Protein AF-A0A969JUT7-F1 (afdb_monomer_lite)

Sequence (259 aa):
MPTEFCIVLVTTPNETCAKAIARTLLTEKLAACINCFAIESFYTWNNELNQDHEFQLIIKTQSNLFTTLSQRIQAIHPYDTPEFLVLGLHSERRVLDALRLTTLEQIVLDAPCAALIAHLPPDAPYRNVLTATDFLMPPHRRRSWPRAWPPLAQHHAIHAVTAPLGGFFNPKARAERLARAEAQRDRFMQTPGLPALADPLEIIPGGVHEVLRFRTDELGADLVCLGVHSGRNPKILGKYTRDLMRAPPTDLLLGRPQR

Secondary structure (DSSP, 8-state):
----EEEEEEEESSHHHHHHHHHHHHHTTS-SEEEEEEEEEEEEETTEEEEEEEEEEEEEEEGGGHHHHHHHHHHH-SSSS--EEEEE-----TTHHHHS--HHHHHHHH-SS-EEE--S---S---EEEEE--TTS-GGGGGGS-SS--TTSEEEEEEEEPPPTTGGG-HHHHHHHHHHHHHHHHHHHT-TT---BPSS-EEEES-HHHHHHHHHHHHT-SEEEEESB-TT-TTSB-HHHHHHHHS-SSEEEEE----

Structure (mmCIF, N/CA/C/O backbone):
data_AF-A0A969JUT7-F1
#
_entry.id   AF-A0A969JUT7-F1
#
loop_
_atom_site.group_PDB
_atom_site.id
_atom_site.type_symbol
_atom_site.label_atom_id
_atom_site.label_alt_id
_atom_site.label_comp_id
_atom_site.label_asym_id
_atom_site.label_entity_id
_atom_site.label_seq_id
_atom_site.pdbx_PDB_ins_code
_atom_site.Cartn_x
_atom_site.Cartn_y
_atom_site.Cartn_z
_atom_site.occupancy
_atom_site.B_iso_or_equiv
_atom_site.auth_seq_id
_atom_site.auth_comp_id
_atom_site.auth_asym_id
_atom_sit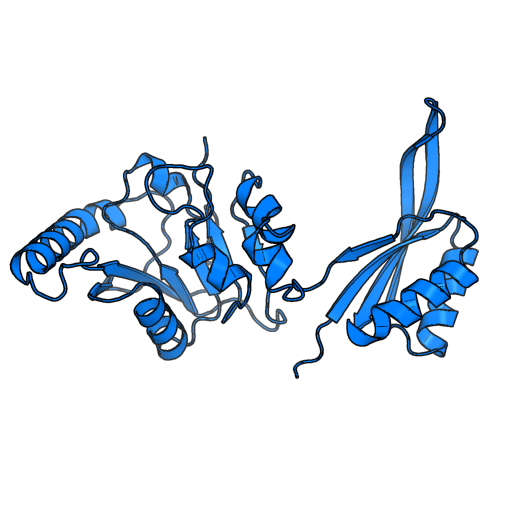e.auth_atom_id
_atom_site.pdbx_PDB_model_num
ATOM 1 N N . MET A 1 1 ? -16.953 -10.337 -7.709 1.00 34.66 1 MET A N 1
ATOM 2 C CA . MET A 1 1 ? -16.041 -9.220 -7.397 1.00 34.66 1 MET A CA 1
ATOM 3 C C . MET A 1 1 ? -15.221 -9.650 -6.197 1.00 34.66 1 MET A C 1
ATOM 5 O O . MET A 1 1 ? -15.847 -10.170 -5.276 1.00 34.66 1 MET A O 1
ATOM 9 N N . PRO A 1 2 ? -13.883 -9.549 -6.212 1.00 45.31 2 PRO A N 1
ATOM 10 C CA . PRO A 1 2 ? -13.095 -9.828 -5.016 1.00 45.31 2 PRO A CA 1
ATOM 11 C C . PRO A 1 2 ? -13.588 -8.912 -3.894 1.00 45.31 2 PRO A C 1
ATOM 13 O O . PRO A 1 2 ? -13.842 -7.729 -4.118 1.00 45.31 2 PRO A O 1
ATOM 16 N N . THR A 1 3 ? -13.829 -9.478 -2.718 1.00 53.59 3 THR A N 1
ATOM 17 C CA . THR A 1 3 ? -14.274 -8.705 -1.563 1.00 53.59 3 THR A CA 1
ATOM 18 C C . THR A 1 3 ? -13.109 -7.837 -1.114 1.00 53.59 3 THR A C 1
ATOM 20 O O . THR A 1 3 ? -12.143 -8.347 -0.556 1.00 53.59 3 THR A O 1
ATOM 23 N N . GLU A 1 4 ? -13.162 -6.541 -1.409 1.00 75.75 4 GLU A N 1
ATOM 24 C CA . GLU A 1 4 ? -12.148 -5.606 -0.932 1.00 75.75 4 GLU A CA 1
ATOM 25 C C . GLU A 1 4 ? -12.233 -5.506 0.593 1.00 75.75 4 GLU A C 1
ATOM 27 O O . GLU A 1 4 ? -13.324 -5.448 1.169 1.00 75.75 4 GLU A O 1
ATOM 32 N N . PHE A 1 5 ? -11.077 -5.513 1.248 1.00 80.31 5 PHE A N 1
ATOM 33 C CA . PHE A 1 5 ? -10.961 -5.361 2.692 1.00 80.31 5 PHE A CA 1
ATOM 34 C C . PHE A 1 5 ? -10.425 -3.971 3.024 1.00 80.31 5 PHE A C 1
ATOM 36 O O . PHE A 1 5 ? -9.641 -3.389 2.269 1.00 80.31 5 PHE A O 1
ATOM 43 N N . CYS A 1 6 ? -10.820 -3.454 4.181 1.00 80.12 6 CYS A N 1
ATOM 44 C CA . CYS A 1 6 ? -10.262 -2.233 4.737 1.00 80.12 6 CYS A CA 1
ATOM 45 C C . CYS A 1 6 ? -9.994 -2.382 6.237 1.00 80.12 6 CYS A C 1
ATOM 47 O O . CYS A 1 6 ? -10.532 -3.250 6.933 1.00 80.12 6 CYS A O 1
ATOM 49 N N . ILE A 1 7 ? -9.111 -1.522 6.719 1.00 90.00 7 ILE A N 1
ATOM 50 C CA . ILE A 1 7 ? -8.779 -1.327 8.118 1.00 90.00 7 ILE A CA 1
ATOM 51 C C . ILE A 1 7 ? -9.397 0.002 8.538 1.00 90.00 7 ILE A C 1
ATOM 53 O O . ILE A 1 7 ? -9.217 1.011 7.864 1.00 90.00 7 ILE A O 1
ATOM 57 N N . VAL A 1 8 ? -10.110 0.015 9.654 1.00 84.81 8 VAL A N 1
ATOM 58 C CA . VAL A 1 8 ? -10.620 1.238 10.274 1.00 84.81 8 VAL A CA 1
ATOM 59 C C . VAL A 1 8 ? -9.910 1.428 11.608 1.00 84.81 8 VAL A C 1
ATOM 61 O O . VAL A 1 8 ? -9.891 0.518 12.437 1.00 84.81 8 VAL A O 1
ATOM 64 N N . LEU A 1 9 ? -9.302 2.592 11.797 1.00 91.94 9 LEU A N 1
ATOM 65 C CA . LEU A 1 9 ? -8.696 3.026 13.045 1.00 91.94 9 LEU A CA 1
ATOM 66 C C . LEU A 1 9 ? -9.688 3.923 13.782 1.00 91.94 9 LEU A C 1
ATOM 68 O O . LEU A 1 9 ? -10.193 4.879 13.194 1.00 91.94 9 LEU A O 1
ATOM 72 N N . VAL A 1 10 ? -9.968 3.594 15.042 1.00 92.19 10 VAL A N 1
ATOM 73 C CA . VAL A 1 10 ? -10.841 4.385 15.923 1.00 92.19 10 VAL A CA 1
ATOM 74 C C . VAL A 1 10 ? -10.202 4.525 17.295 1.00 92.19 10 VAL A C 1
ATOM 76 O O . VAL A 1 10 ? -9.756 3.520 17.844 1.00 92.19 10 VAL A O 1
ATOM 79 N N . THR A 1 11 ? -10.176 5.728 17.862 1.00 92.94 11 THR A N 1
ATOM 80 C CA . THR A 1 11 ? -9.747 5.951 19.252 1.00 92.94 11 THR A CA 1
ATOM 81 C C . THR A 1 11 ? -10.941 6.012 20.193 1.00 92.94 11 THR A C 1
ATOM 83 O O . THR A 1 11 ? -12.028 6.423 19.806 1.00 92.94 11 THR A O 1
ATOM 86 N N . THR A 1 12 ? -10.753 5.567 21.435 1.00 95.19 12 THR A N 1
ATOM 87 C CA . THR A 1 12 ? -11.777 5.560 22.492 1.00 95.19 12 THR A CA 1
ATOM 88 C C . THR A 1 12 ? -11.189 6.070 23.810 1.00 95.19 12 THR A C 1
ATOM 90 O O . THR A 1 12 ? -10.005 5.846 24.058 1.00 95.19 12 THR A O 1
ATOM 93 N N . PRO A 1 13 ? -11.998 6.661 24.711 1.00 94.00 13 PRO A N 1
ATOM 94 C CA . PRO A 1 13 ? -11.499 7.273 25.948 1.00 94.00 13 PRO A CA 1
ATOM 95 C C . PRO A 1 13 ? -10.914 6.279 26.957 1.00 94.00 13 PRO A C 1
ATOM 97 O O . PRO A 1 13 ? -10.227 6.676 27.889 1.00 94.00 13 PRO A O 1
ATOM 100 N N . ASN A 1 14 ? -11.259 4.991 26.868 1.00 95.62 14 ASN A N 1
ATOM 101 C CA . ASN A 1 14 ? -10.797 3.981 27.817 1.00 95.62 14 ASN A CA 1
ATOM 102 C C . ASN A 1 14 ? -11.021 2.551 27.305 1.00 95.62 14 ASN A C 1
ATOM 104 O O . ASN A 1 14 ? -11.782 2.298 26.366 1.00 95.62 14 ASN A O 1
ATOM 108 N N . GLU A 1 15 ? -10.397 1.596 27.997 1.00 96.94 15 GLU A N 1
ATOM 109 C CA . GLU A 1 15 ? -10.464 0.168 27.682 1.00 96.94 15 GLU A CA 1
ATOM 110 C C . GLU A 1 15 ? -11.897 -0.387 27.684 1.00 96.94 15 GLU A C 1
ATOM 112 O O . GLU A 1 15 ? -12.240 -1.241 26.862 1.00 96.94 15 GLU A O 1
ATOM 117 N N . THR A 1 16 ? -12.747 0.082 28.602 1.00 97.25 16 THR A N 1
ATOM 118 C CA . THR A 1 16 ? -14.133 -0.389 28.729 1.00 97.25 16 THR A CA 1
ATOM 119 C C . THR A 1 16 ? -14.931 -0.047 27.475 1.00 97.25 16 THR A C 1
ATOM 121 O O . THR A 1 16 ? -15.582 -0.928 26.906 1.00 97.25 16 THR A O 1
ATOM 124 N N . CYS A 1 17 ? -14.822 1.197 26.998 1.00 95.88 17 CYS A N 1
ATOM 125 C CA . CYS A 1 17 ? -15.411 1.636 25.736 1.00 95.88 17 CYS A CA 1
ATOM 126 C C . CYS A 1 17 ? -14.854 0.828 24.557 1.00 95.88 17 CYS A C 1
ATOM 128 O O . CYS A 1 17 ? -15.636 0.279 23.777 1.00 95.88 17 CYS A O 1
ATOM 130 N N . ALA A 1 18 ? -13.530 0.659 24.472 1.00 96.81 18 ALA A N 1
ATOM 131 C CA . ALA A 1 18 ? -12.894 -0.119 23.409 1.00 96.81 18 ALA A CA 1
ATOM 132 C C . ALA A 1 18 ? -13.433 -1.556 23.330 1.00 96.81 18 ALA A C 1
ATOM 134 O O . ALA A 1 18 ? -13.817 -2.035 22.261 1.00 96.81 18 ALA A O 1
ATOM 135 N N . LYS A 1 19 ? -13.512 -2.247 24.475 1.00 97.44 19 LYS A N 1
ATOM 136 C CA . LYS A 1 19 ? -14.025 -3.622 24.560 1.00 97.44 19 LYS A CA 1
ATOM 137 C C . LYS A 1 19 ? -15.516 -3.705 24.237 1.00 97.44 19 LYS A C 1
ATOM 139 O O . LYS A 1 19 ? -15.933 -4.672 23.599 1.00 97.44 19 LYS A O 1
ATOM 144 N N . ALA A 1 20 ? -16.317 -2.726 24.660 1.00 97.75 20 ALA A N 1
ATOM 145 C CA . ALA A 1 20 ? -17.748 -2.683 24.365 1.00 97.75 20 ALA A CA 1
ATOM 146 C C . ALA A 1 20 ? -18.011 -2.522 22.859 1.00 97.75 20 ALA A C 1
ATOM 148 O O . ALA A 1 20 ? -18.786 -3.293 22.282 1.00 97.75 20 ALA A O 1
ATOM 149 N N . ILE A 1 21 ? -17.306 -1.590 22.208 1.00 97.56 21 ILE A N 1
ATOM 150 C CA . ILE A 1 21 ? -17.373 -1.391 20.756 1.00 97.56 21 ILE A CA 1
ATOM 151 C C . ILE A 1 21 ? -16.910 -2.656 20.033 1.00 97.56 21 ILE A C 1
ATOM 153 O O . ILE A 1 21 ? -17.644 -3.183 19.198 1.00 97.56 21 ILE A O 1
ATOM 157 N N . ALA A 1 22 ? -15.750 -3.207 20.405 1.00 96.81 22 ALA A N 1
ATOM 158 C CA . ALA A 1 22 ? -15.207 -4.394 19.753 1.00 96.81 22 ALA A CA 1
ATOM 159 C C . ALA A 1 22 ? -16.171 -5.592 19.814 1.00 96.81 22 ALA A C 1
ATOM 161 O O . ALA A 1 22 ? -16.432 -6.240 18.800 1.00 96.81 22 ALA A O 1
ATOM 162 N N . ARG A 1 23 ? -16.762 -5.859 20.987 1.00 97.69 23 ARG A N 1
ATOM 163 C CA . ARG A 1 23 ? -17.755 -6.932 21.159 1.00 97.69 23 ARG A CA 1
ATOM 164 C C . ARG A 1 23 ? -19.002 -6.704 20.314 1.00 97.69 23 ARG A C 1
ATOM 166 O O . ARG A 1 23 ? -19.484 -7.652 19.699 1.00 97.69 23 ARG A O 1
ATOM 173 N N . THR A 1 24 ? -19.501 -5.471 20.270 1.00 98.12 24 THR A N 1
ATOM 174 C CA . THR A 1 24 ? -20.694 -5.113 19.493 1.00 98.12 24 THR A CA 1
ATOM 175 C C . THR A 1 24 ? -20.460 -5.355 18.004 1.00 98.12 24 THR A C 1
ATOM 177 O O .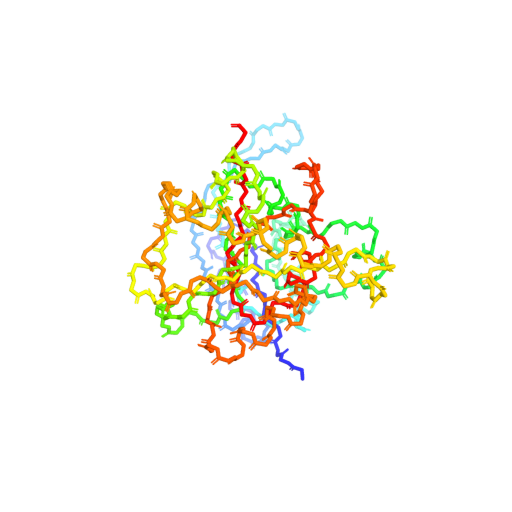 THR A 1 24 ? -21.210 -6.101 17.379 1.00 98.12 24 THR A O 1
ATOM 180 N N . LEU A 1 25 ? -19.364 -4.823 17.455 1.00 97.00 25 LEU A N 1
ATOM 181 C CA . LEU A 1 25 ? -19.038 -4.957 16.032 1.00 97.00 25 LEU A CA 1
ATOM 182 C C . LEU A 1 25 ? -18.798 -6.413 15.610 1.00 97.00 25 LEU A C 1
ATOM 184 O O . LEU A 1 25 ? -19.206 -6.803 14.517 1.00 97.00 25 LEU A O 1
ATOM 188 N N . LEU A 1 26 ? -18.168 -7.226 16.464 1.00 95.19 26 LEU A N 1
ATOM 189 C CA . LEU A 1 26 ? -17.973 -8.655 16.193 1.00 95.19 26 LEU A CA 1
ATOM 190 C C . LEU A 1 26 ? -19.292 -9.440 16.270 1.00 95.19 26 LEU A C 1
ATOM 192 O O . LEU A 1 26 ? -19.558 -10.273 15.406 1.00 95.19 26 LEU A O 1
ATOM 196 N N . THR A 1 27 ? -20.138 -9.158 17.266 1.00 97.19 27 THR A N 1
ATOM 197 C CA . THR A 1 27 ? -21.440 -9.834 17.442 1.00 97.19 27 THR A CA 1
ATOM 198 C C . THR A 1 27 ? -22.379 -9.546 16.273 1.00 97.19 27 THR A C 1
ATOM 200 O O . THR A 1 27 ? -23.045 -10.446 15.766 1.00 97.19 27 THR A O 1
ATOM 203 N N . GLU A 1 28 ? -22.383 -8.301 15.798 1.00 97.12 28 GLU A N 1
ATOM 204 C CA . GLU A 1 28 ? -23.176 -7.852 14.650 1.00 97.12 28 GLU A CA 1
ATOM 205 C C . GLU A 1 28 ? -22.531 -8.214 13.298 1.00 97.12 28 GLU A C 1
ATOM 207 O O . GLU A 1 28 ? -23.081 -7.891 12.248 1.00 97.12 28 GLU A O 1
ATOM 212 N N . LYS A 1 29 ? -21.384 -8.915 13.303 1.00 93.44 29 LYS A N 1
ATOM 213 C CA . LYS A 1 29 ? -20.626 -9.335 12.109 1.00 93.44 29 LYS A CA 1
ATOM 214 C C . LYS A 1 29 ? -20.214 -8.170 11.197 1.00 93.44 29 LYS A C 1
ATOM 216 O O . LYS A 1 29 ? -20.097 -8.333 9.985 1.00 93.44 29 LYS A O 1
ATOM 221 N N . LEU A 1 30 ? -19.960 -7.002 11.784 1.00 91.44 30 LEU A N 1
ATOM 222 C CA . LEU A 1 30 ? -19.485 -5.802 11.087 1.00 91.44 30 LEU A CA 1
ATOM 223 C C . LEU A 1 30 ? -17.957 -5.753 10.967 1.00 91.44 30 LEU A C 1
ATOM 225 O O . LEU A 1 30 ? -17.425 -4.937 10.219 1.00 91.44 30 LEU A O 1
ATOM 229 N N . ALA A 1 31 ? -17.241 -6.620 11.684 1.00 91.44 31 ALA A N 1
ATOM 230 C CA . ALA A 1 31 ? -15.793 -6.772 11.609 1.00 91.44 31 ALA A CA 1
ATOM 231 C C . ALA A 1 31 ? -15.400 -8.250 11.721 1.00 91.44 31 ALA A C 1
ATOM 233 O O . ALA A 1 31 ? -16.107 -9.042 12.341 1.00 91.44 31 ALA A O 1
ATOM 234 N N . ALA A 1 32 ? -14.252 -8.612 11.148 1.00 87.12 32 ALA A N 1
ATOM 235 C CA . ALA A 1 32 ? -13.688 -9.957 11.260 1.00 87.12 32 ALA A CA 1
ATOM 236 C C . ALA A 1 32 ? -12.761 -10.094 12.477 1.00 87.12 32 ALA A C 1
ATOM 238 O O . ALA A 1 32 ? -12.714 -11.140 13.119 1.00 87.12 32 ALA A O 1
ATOM 239 N N . CYS A 1 33 ? -11.999 -9.044 12.787 1.00 91.50 33 CYS A N 1
ATOM 240 C CA . CYS A 1 33 ? -11.058 -9.017 13.902 1.00 91.50 33 CYS A CA 1
ATOM 241 C C . CYS A 1 33 ? -10.817 -7.571 14.338 1.00 91.50 33 CYS A C 1
ATOM 243 O O . CYS A 1 33 ? -10.827 -6.660 13.505 1.00 91.50 33 CYS A O 1
ATOM 245 N N . ILE A 1 34 ? -10.613 -7.369 15.640 1.00 95.81 34 ILE A N 1
ATOM 246 C CA . ILE A 1 34 ? -10.354 -6.059 16.235 1.00 95.81 34 ILE A CA 1
ATOM 247 C C . ILE A 1 34 ? -9.202 -6.197 17.228 1.00 95.81 34 ILE A C 1
ATOM 249 O O . ILE A 1 34 ? -9.263 -7.020 18.142 1.00 95.81 34 ILE A O 1
ATOM 253 N N . ASN A 1 35 ? -8.155 -5.396 17.045 1.00 94.75 35 ASN A N 1
ATOM 254 C CA . ASN A 1 35 ? -7.058 -5.261 17.999 1.00 94.75 35 ASN A CA 1
ATOM 255 C C . ASN A 1 35 ? -7.273 -3.987 18.825 1.00 94.75 35 ASN A C 1
ATOM 257 O O . ASN A 1 35 ? -7.530 -2.939 18.239 1.00 94.75 35 ASN A O 1
ATOM 261 N N . CYS A 1 36 ? -7.139 -4.075 20.151 1.00 96.00 36 CYS A N 1
ATOM 262 C CA . CYS A 1 36 ? -7.252 -2.932 21.060 1.00 96.00 36 CYS A CA 1
ATOM 263 C C . CYS A 1 36 ? -5.966 -2.783 21.879 1.00 96.00 36 CYS A C 1
ATOM 265 O O . CYS A 1 36 ? -5.484 -3.777 22.425 1.00 96.00 36 CYS A O 1
ATOM 267 N N . PHE A 1 37 ? -5.432 -1.569 21.999 1.00 96.88 37 PHE A N 1
ATOM 268 C CA . PHE A 1 37 ? -4.258 -1.283 22.831 1.00 96.88 37 PHE A CA 1
ATOM 269 C C . PHE A 1 37 ? -4.279 0.152 23.357 1.00 96.88 37 PHE A C 1
ATOM 271 O O . PHE A 1 37 ? -4.856 1.038 22.729 1.00 96.88 37 PHE A O 1
ATOM 278 N N . ALA A 1 38 ? -3.663 0.358 24.521 1.00 97.25 38 ALA A N 1
ATOM 279 C CA . ALA A 1 38 ? -3.535 1.674 25.133 1.00 97.25 38 ALA A CA 1
ATOM 280 C C . ALA A 1 38 ? -2.567 2.553 24.329 1.00 97.25 38 ALA A C 1
ATOM 282 O O . ALA A 1 38 ? -1.537 2.070 23.851 1.00 97.25 38 ALA A O 1
ATOM 283 N N . ILE A 1 39 ? -2.904 3.832 24.206 1.00 96.25 39 ILE A N 1
ATOM 284 C CA . ILE A 1 39 ? -2.115 4.867 23.539 1.00 96.25 39 ILE A CA 1
ATOM 285 C C . ILE A 1 39 ? -2.138 6.156 24.365 1.00 96.25 39 ILE A C 1
ATOM 287 O O . ILE A 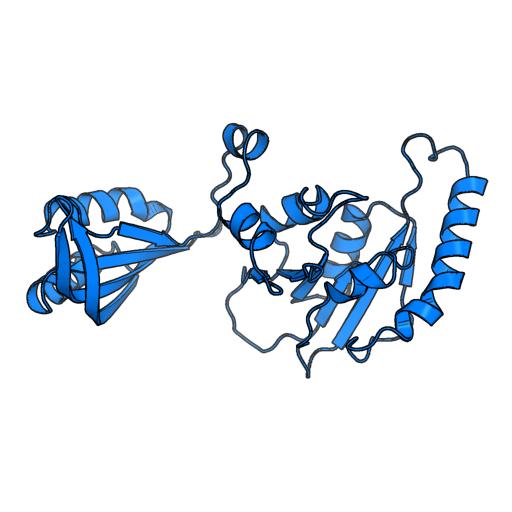1 39 ? -2.933 6.316 25.293 1.00 96.25 39 ILE A O 1
ATOM 291 N N . GLU A 1 40 ? -1.257 7.078 24.005 1.00 95.62 40 GLU A N 1
ATOM 292 C CA . GLU A 1 40 ? -1.251 8.443 24.511 1.00 95.62 40 GLU A CA 1
ATOM 293 C C . GLU A 1 40 ? -1.403 9.394 23.322 1.00 95.62 40 GLU A C 1
ATOM 295 O O . GLU A 1 40 ? -0.627 9.330 22.364 1.00 95.62 40 GLU A O 1
ATOM 300 N N . SER A 1 41 ? -2.433 10.230 23.370 1.00 90.44 41 SER A N 1
ATOM 301 C CA . SER A 1 41 ? -2.856 11.098 22.275 1.00 90.44 41 SER A CA 1
ATOM 302 C C . SER A 1 41 ? -2.513 12.544 22.601 1.00 90.44 41 SER A C 1
ATOM 304 O O . SER A 1 41 ? -2.957 13.069 23.618 1.00 90.44 41 SER A O 1
ATOM 306 N N . PHE A 1 42 ? -1.756 13.204 21.722 1.00 92.62 42 PHE A N 1
ATOM 307 C CA . PHE A 1 42 ? -1.437 14.631 21.814 1.00 92.62 42 PHE A CA 1
ATOM 308 C C . PHE A 1 42 ? -2.116 15.381 20.671 1.00 92.62 42 PHE A C 1
ATOM 310 O O . PHE A 1 42 ? -1.898 15.055 19.502 1.00 92.62 42 PHE A O 1
ATOM 317 N N . TYR A 1 43 ? -2.917 16.396 20.983 1.00 86.06 43 TYR A N 1
ATOM 318 C CA . TYR A 1 43 ? -3.672 17.143 19.975 1.00 86.06 43 TYR A CA 1
ATOM 319 C C . TYR A 1 43 ? -3.968 18.574 20.428 1.00 86.06 43 TYR A C 1
ATOM 321 O O . TYR A 1 43 ? -3.778 18.931 21.588 1.00 86.06 43 TYR A O 1
ATOM 329 N N . THR A 1 44 ? -4.408 19.428 19.503 1.00 88.25 44 THR A N 1
ATOM 330 C CA . THR A 1 44 ? -4.824 20.799 19.822 1.00 88.25 44 THR A CA 1
ATOM 331 C C . THR A 1 44 ? -6.333 20.924 19.700 1.00 88.25 44 THR A C 1
ATOM 333 O O . THR A 1 44 ? -6.893 20.676 18.634 1.00 88.25 44 THR A O 1
ATOM 336 N N . TRP A 1 45 ? -6.981 21.353 20.777 1.00 85.44 45 TRP A N 1
ATOM 337 C CA . TRP A 1 45 ? -8.413 21.623 20.822 1.00 85.44 45 TRP A CA 1
ATOM 338 C C . TRP A 1 45 ? -8.638 22.970 21.500 1.00 85.44 45 TRP A C 1
ATOM 340 O O . TRP A 1 45 ? -8.002 23.261 22.506 1.00 85.44 45 TRP A O 1
ATOM 350 N N . ASN A 1 46 ? -9.481 23.828 20.919 1.00 88.38 46 ASN A N 1
ATOM 351 C CA . ASN A 1 46 ? -9.687 25.206 21.391 1.00 88.38 46 ASN A CA 1
ATOM 352 C C . ASN A 1 46 ? -8.380 26.001 21.617 1.00 88.38 46 ASN A C 1
ATOM 354 O O . ASN A 1 46 ? -8.287 26.802 22.541 1.00 88.38 46 ASN A O 1
ATOM 358 N N . ASN A 1 47 ? -7.379 25.799 20.748 1.00 91.25 47 ASN A N 1
ATOM 359 C CA . ASN A 1 47 ? -6.023 26.368 20.848 1.00 91.25 47 ASN A CA 1
ATOM 360 C C . ASN A 1 47 ? -5.209 25.940 22.083 1.00 91.25 47 ASN A C 1
ATOM 362 O O . ASN A 1 47 ? -4.157 26.520 22.349 1.00 91.25 47 ASN A O 1
ATOM 366 N N . GLU A 1 48 ? -5.635 24.899 22.792 1.00 92.50 48 GLU A N 1
ATOM 367 C CA . GLU A 1 48 ? -4.905 24.323 23.917 1.00 92.50 48 GLU A CA 1
ATOM 368 C C . GLU A 1 48 ? -4.303 22.973 23.519 1.00 92.50 48 GLU A C 1
ATOM 370 O O . GLU A 1 48 ? -4.921 22.180 22.802 1.00 92.50 48 GLU A O 1
ATOM 375 N N . LEU A 1 49 ? -3.064 22.722 23.952 1.00 93.50 49 LEU A N 1
ATOM 376 C CA . LEU A 1 49 ? -2.434 21.414 23.809 1.00 93.50 49 LEU A CA 1
ATOM 377 C C . LEU A 1 49 ? -3.059 20.468 24.837 1.00 93.50 49 LEU A C 1
ATOM 379 O O . LEU A 1 49 ? -2.970 20.714 26.036 1.00 93.50 49 LEU A O 1
ATOM 383 N N . ASN A 1 50 ? -3.663 19.396 24.347 1.00 90.81 50 ASN A N 1
ATOM 384 C CA . ASN A 1 50 ? -4.289 18.352 25.141 1.00 90.81 50 ASN A CA 1
ATOM 385 C C . ASN A 1 50 ? -3.452 17.074 25.058 1.00 90.81 50 ASN A C 1
ATOM 387 O O . ASN A 1 50 ? -2.781 16.819 24.051 1.00 90.81 50 ASN A O 1
ATOM 391 N N . GLN A 1 51 ? -3.499 16.297 26.135 1.00 95.06 51 GLN A N 1
ATOM 392 C CA . GLN A 1 51 ? -2.821 15.017 26.283 1.00 95.06 51 GLN A CA 1
ATOM 393 C C . GLN A 1 51 ? -3.772 14.061 26.997 1.00 95.06 51 GLN A C 1
ATOM 395 O O . GLN A 1 51 ? -4.079 14.280 28.168 1.00 95.06 51 GLN A O 1
ATOM 400 N N . ASP A 1 52 ? -4.194 13.004 26.308 1.00 93.44 52 ASP A N 1
ATOM 401 C CA . ASP A 1 52 ? -5.135 12.021 26.844 1.00 93.44 52 ASP A CA 1
ATOM 402 C C . ASP A 1 52 ? -4.593 10.596 26.746 1.00 93.44 52 ASP A C 1
ATOM 404 O O . ASP A 1 52 ? -3.911 10.222 25.790 1.00 93.44 52 ASP A O 1
ATOM 408 N N . HIS A 1 53 ? -4.941 9.774 27.737 1.00 96.06 53 HIS A N 1
ATOM 409 C CA . HIS A 1 53 ? -4.758 8.330 27.664 1.00 96.06 53 HIS A CA 1
ATOM 410 C C . HIS A 1 53 ? -5.979 7.702 27.000 1.00 96.06 53 HIS A C 1
ATOM 412 O O . HIS A 1 53 ? -7.079 7.737 27.547 1.00 96.06 53 HIS A O 1
ATOM 418 N N . GLU A 1 54 ? -5.772 7.086 25.843 1.00 95.81 54 GLU A N 1
ATOM 419 C CA . GLU A 1 54 ? -6.844 6.530 25.025 1.00 95.81 54 GLU A CA 1
ATOM 420 C C . GLU A 1 54 ? -6.580 5.062 24.688 1.00 95.81 54 GLU A C 1
ATOM 422 O O . GLU A 1 54 ? -5.537 4.483 25.001 1.00 95.81 54 GLU A O 1
ATOM 427 N N . PHE A 1 55 ? -7.552 4.432 24.041 1.00 97.12 55 PHE A N 1
ATOM 428 C CA . PHE A 1 55 ? -7.400 3.116 23.442 1.00 97.12 55 PHE A CA 1
ATOM 429 C C . PHE A 1 55 ? -7.604 3.198 21.937 1.00 97.12 55 PHE A C 1
ATOM 431 O O . PHE A 1 55 ? -8.664 3.620 21.472 1.00 97.12 55 PHE A O 1
ATOM 438 N N . GLN A 1 56 ? -6.616 2.713 21.190 1.00 96.94 56 GLN A N 1
ATOM 439 C CA . GLN A 1 56 ? -6.694 2.534 19.749 1.00 96.94 56 GLN A CA 1
ATOM 440 C C . GLN A 1 56 ? -7.379 1.209 19.426 1.00 96.94 56 GLN A C 1
ATOM 442 O O . GLN A 1 56 ? -6.980 0.153 19.925 1.00 96.94 56 GLN A O 1
ATOM 447 N N . LEU A 1 57 ? -8.361 1.252 18.532 1.00 96.81 57 LEU A N 1
ATOM 448 C CA . LEU A 1 57 ? -8.945 0.093 17.874 1.00 96.81 57 LEU A CA 1
ATOM 449 C C . LEU A 1 57 ? -8.417 0.026 16.440 1.00 96.81 57 LEU A C 1
ATOM 451 O O . LEU A 1 57 ? -8.470 1.015 15.710 1.00 96.81 57 LEU A O 1
ATOM 455 N N . ILE A 1 58 ? -7.951 -1.155 16.031 1.00 95.94 58 ILE A N 1
ATOM 456 C CA . ILE A 1 58 ? -7.669 -1.506 14.633 1.00 95.94 58 ILE A CA 1
ATOM 457 C C . ILE A 1 58 ? -8.706 -2.537 14.204 1.00 95.94 58 ILE A C 1
ATOM 459 O O . ILE A 1 58 ? -8.652 -3.693 14.628 1.00 95.94 58 ILE A O 1
ATOM 463 N N . ILE A 1 59 ? -9.647 -2.119 13.366 1.00 92.50 59 ILE A N 1
ATOM 464 C CA . ILE A 1 59 ? -10.818 -2.899 12.970 1.00 92.50 59 ILE A CA 1
ATOM 465 C C . ILE A 1 59 ? -10.622 -3.397 11.541 1.00 92.50 59 ILE A C 1
ATOM 467 O O . ILE A 1 59 ? -10.528 -2.601 10.613 1.00 92.50 59 ILE A O 1
ATOM 471 N N . LYS A 1 60 ? -10.576 -4.715 11.347 1.00 91.69 60 LYS A N 1
ATOM 472 C CA . LYS A 1 60 ? -10.444 -5.341 10.023 1.00 91.69 60 LYS A CA 1
ATOM 473 C C . LYS A 1 60 ? -11.828 -5.737 9.524 1.00 91.69 60 LYS A C 1
ATOM 475 O O . LYS A 1 60 ? -12.505 -6.547 10.166 1.00 91.69 60 LYS A O 1
ATOM 480 N N . THR A 1 61 ? -12.255 -5.169 8.400 1.00 89.38 61 THR A N 1
ATOM 481 C CA . THR A 1 61 ? -13.602 -5.369 7.849 1.00 89.38 61 THR A CA 1
ATOM 482 C C . THR A 1 61 ? -13.596 -5.456 6.320 1.00 89.38 61 THR A C 1
ATOM 484 O O . THR A 1 61 ? -12.569 -5.272 5.668 1.00 89.38 61 THR A O 1
ATOM 487 N N . GLN A 1 62 ? -14.749 -5.790 5.747 1.00 84.81 62 GLN A N 1
ATOM 488 C CA . GLN A 1 62 ? -14.992 -5.761 4.308 1.00 84.81 62 GLN A CA 1
ATOM 489 C C . GLN A 1 62 ? -15.469 -4.361 3.899 1.00 84.81 62 GLN A C 1
ATOM 491 O O . GLN A 1 62 ? -16.289 -3.753 4.588 1.00 84.81 62 GLN A O 1
ATOM 496 N N . SER A 1 63 ? -15.008 -3.856 2.754 1.00 81.12 63 SER A N 1
ATOM 497 C CA . SER A 1 63 ? -15.330 -2.506 2.267 1.00 81.12 63 SER A CA 1
ATOM 498 C C . SER A 1 63 ? -16.835 -2.275 2.082 1.00 81.12 63 SER A C 1
ATOM 500 O O . SER A 1 63 ? -17.316 -1.162 2.271 1.00 81.12 63 SER A O 1
ATOM 502 N N . ASN A 1 64 ? -17.608 -3.318 1.762 1.00 81.81 64 ASN A N 1
ATOM 503 C CA . ASN A 1 64 ? -19.069 -3.236 1.632 1.00 81.81 64 ASN A CA 1
ATOM 504 C C . ASN A 1 64 ? -19.805 -3.049 2.975 1.00 81.81 64 ASN A C 1
ATOM 506 O O . ASN A 1 64 ? -20.939 -2.578 2.974 1.00 81.81 64 ASN A O 1
ATOM 510 N N . LEU A 1 65 ? -19.180 -3.388 4.107 1.00 84.81 65 LEU A N 1
ATOM 511 C CA . LEU A 1 65 ? -19.735 -3.188 5.451 1.00 84.81 65 LEU A CA 1
ATOM 512 C C . LEU A 1 65 ? -19.422 -1.797 6.008 1.00 84.81 65 LEU A C 1
ATOM 514 O O . LEU A 1 65 ? -19.956 -1.428 7.052 1.00 84.81 65 LEU A O 1
ATOM 518 N N . PHE A 1 66 ? -18.584 -1.017 5.319 1.00 79.00 66 PHE A N 1
ATOM 519 C CA . PHE A 1 66 ? -18.076 0.265 5.796 1.00 79.00 66 PHE A CA 1
ATOM 520 C C . PHE A 1 66 ? -19.181 1.218 6.261 1.00 79.00 66 PHE A C 1
ATOM 522 O O . PHE A 1 66 ? -19.116 1.738 7.373 1.00 79.00 66 PHE A O 1
ATOM 529 N N . THR A 1 67 ? -20.208 1.434 5.435 1.00 75.50 67 THR A N 1
ATOM 530 C CA . THR A 1 67 ? -21.293 2.370 5.760 1.00 75.50 67 THR A CA 1
ATOM 531 C C . THR A 1 67 ? -22.032 1.947 7.029 1.00 75.50 67 THR A C 1
ATOM 533 O O . THR A 1 67 ? -22.252 2.774 7.911 1.00 75.50 67 THR A O 1
ATOM 536 N N . THR A 1 68 ? -22.359 0.659 7.159 1.00 83.25 68 THR A N 1
ATOM 537 C CA . THR A 1 68 ? -23.052 0.117 8.336 1.00 83.25 68 THR A CA 1
ATOM 538 C C . THR A 1 68 ? -22.164 0.153 9.580 1.00 83.25 68 THR A C 1
ATOM 540 O O . THR A 1 68 ? -22.621 0.555 10.647 1.00 83.25 68 THR A O 1
ATOM 543 N N . LEU A 1 69 ? -20.883 -0.200 9.448 1.00 84.88 69 LEU A N 1
ATOM 544 C CA . LEU A 1 69 ? -19.900 -0.130 10.529 1.00 84.88 69 LEU A CA 1
ATOM 545 C C . LEU A 1 69 ? -19.702 1.308 11.023 1.00 84.88 69 LEU A C 1
ATOM 547 O O . LEU A 1 69 ? -19.702 1.535 12.229 1.00 84.88 69 LEU A O 1
ATOM 551 N N . SER A 1 70 ? -19.585 2.280 10.115 1.00 79.12 70 SER A N 1
ATOM 552 C CA . SER A 1 70 ? -19.408 3.696 10.456 1.00 79.12 70 SER A CA 1
ATOM 553 C C . SER A 1 70 ? -20.613 4.246 11.219 1.00 79.12 70 SER A C 1
ATOM 555 O O . SER A 1 70 ? -20.441 4.809 12.300 1.00 79.12 70 SER A O 1
ATOM 557 N N . GLN A 1 71 ? -21.831 3.991 10.727 1.00 82.19 71 GLN A N 1
ATOM 558 C CA . GLN A 1 71 ? -23.067 4.370 11.421 1.00 82.19 71 GLN A CA 1
ATOM 559 C C . GLN A 1 71 ? -23.165 3.718 12.799 1.00 82.19 71 GLN A C 1
ATOM 561 O O . GLN A 1 71 ? -23.567 4.360 13.770 1.00 82.19 71 GLN A O 1
ATOM 566 N N . ARG A 1 72 ? -22.784 2.439 12.898 1.00 92.56 72 ARG A N 1
ATOM 567 C CA . ARG A 1 72 ? -22.860 1.718 14.163 1.00 92.56 72 ARG A CA 1
ATOM 568 C C . ARG A 1 72 ? -21.883 2.268 15.184 1.00 92.56 72 ARG A C 1
ATOM 570 O O . ARG A 1 72 ? -22.297 2.477 16.318 1.00 92.56 72 ARG A O 1
ATOM 577 N N . ILE A 1 73 ? -20.634 2.519 14.785 1.00 86.56 73 ILE A N 1
ATOM 578 C CA . ILE A 1 73 ? -19.629 3.129 15.658 1.00 86.56 73 ILE A CA 1
ATOM 579 C C . ILE A 1 73 ? -20.127 4.493 16.119 1.00 86.56 73 ILE A C 1
ATOM 581 O O . ILE A 1 73 ? -20.207 4.698 17.320 1.00 86.56 73 ILE A O 1
ATOM 585 N N . GLN A 1 74 ? -20.580 5.364 15.214 1.00 83.69 74 GLN A N 1
ATOM 586 C CA . GLN A 1 74 ? -21.111 6.680 15.584 1.00 83.69 74 GLN A CA 1
ATOM 587 C C . GLN A 1 74 ? -22.263 6.598 16.604 1.00 83.69 74 GLN A C 1
ATOM 589 O O . GLN A 1 74 ? -22.345 7.427 17.500 1.00 83.69 74 GLN A O 1
ATOM 594 N N . ALA A 1 75 ? -23.126 5.584 16.508 1.00 88.50 75 ALA A N 1
ATOM 595 C CA . ALA A 1 75 ? -24.248 5.405 17.429 1.00 88.50 75 ALA A CA 1
ATOM 596 C C . ALA A 1 75 ? -23.852 4.913 18.836 1.00 88.50 75 ALA A C 1
ATOM 598 O O . ALA A 1 75 ? -24.638 5.067 19.768 1.00 88.50 75 ALA A O 1
ATOM 599 N N . ILE A 1 76 ? -22.691 4.266 18.991 1.00 93.12 76 ILE A N 1
ATOM 600 C CA . ILE A 1 76 ? -22.244 3.679 20.270 1.00 93.12 76 ILE A CA 1
ATOM 601 C C . ILE A 1 76 ? -20.983 4.341 20.833 1.00 93.12 76 ILE A C 1
ATOM 603 O O . ILE A 1 76 ? -20.551 3.992 21.932 1.00 93.12 76 ILE A O 1
ATOM 607 N N . HIS A 1 77 ? -20.359 5.240 20.072 1.00 89.38 77 HIS A N 1
ATOM 608 C CA . HIS A 1 77 ? -19.116 5.886 20.451 1.00 89.38 77 HIS A CA 1
ATOM 609 C C . HIS A 1 77 ? -19.381 7.015 21.464 1.00 89.38 77 HIS A C 1
ATOM 611 O O . HIS A 1 77 ? -20.296 7.806 21.254 1.00 89.38 77 HIS A O 1
ATOM 617 N N . PRO A 1 78 ? -18.603 7.117 22.560 1.00 84.81 78 PRO A N 1
ATOM 618 C CA . PRO A 1 78 ? -18.808 8.149 23.584 1.00 84.81 78 PRO A CA 1
ATOM 619 C C . PRO A 1 78 ? -18.414 9.565 23.140 1.00 84.81 78 PRO A C 1
ATOM 621 O O . PRO A 1 78 ? -18.948 10.533 23.665 1.00 84.81 78 PRO A O 1
ATOM 624 N N . TYR A 1 79 ? -17.464 9.695 22.213 1.00 77.62 79 TYR A N 1
ATOM 625 C CA . TYR A 1 79 ? -17.130 10.977 21.586 1.00 77.62 79 TYR A CA 1
ATOM 626 C C . TYR A 1 79 ? -18.037 11.278 20.400 1.00 77.62 79 TYR A C 1
ATOM 628 O O . TYR A 1 79 ? -18.286 10.386 19.588 1.00 77.62 79 TYR A O 1
ATOM 636 N N . ASP A 1 80 ? -18.391 12.552 20.245 1.00 67.44 80 ASP A N 1
ATOM 637 C CA . ASP A 1 80 ? -19.098 13.069 19.069 1.00 67.44 80 ASP A CA 1
ATOM 638 C C . ASP A 1 80 ? -18.213 13.057 17.810 1.00 67.44 80 ASP A C 1
ATOM 640 O O . ASP A 1 80 ? -18.694 12.848 16.695 1.00 67.44 80 ASP A O 1
ATOM 644 N N . THR A 1 81 ? -16.902 13.258 17.987 1.00 75.56 81 THR A N 1
ATOM 645 C CA . THR A 1 81 ? -15.901 13.302 16.911 1.00 75.56 81 THR A CA 1
ATOM 646 C C . THR A 1 81 ? -14.685 12.437 17.255 1.00 75.56 81 THR A C 1
ATOM 648 O O . THR A 1 81 ? -13.619 12.979 17.555 1.00 75.56 81 THR A O 1
ATOM 651 N N . PRO A 1 82 ? -14.816 11.097 17.259 1.00 76.62 82 PRO A N 1
ATOM 652 C CA . PRO A 1 82 ? -13.659 10.232 17.442 1.00 76.62 82 PRO A CA 1
ATOM 653 C C . PRO A 1 82 ? -12.695 10.336 16.263 1.00 76.62 82 PRO A C 1
ATOM 655 O O . PRO A 1 82 ? -13.096 10.681 15.146 1.00 76.62 82 PRO A O 1
ATOM 658 N N . GLU A 1 83 ? -11.438 9.944 16.480 1.00 76.81 83 GLU A N 1
ATOM 659 C CA . GLU A 1 83 ? -10.594 9.575 15.350 1.00 76.81 83 GLU A CA 1
ATOM 660 C C . GLU A 1 83 ? -11.285 8.445 14.579 1.00 76.81 83 GLU A C 1
ATOM 662 O O . GLU A 1 83 ? -11.757 7.470 15.166 1.00 76.81 83 GLU A O 1
ATOM 667 N N . PHE A 1 84 ? -11.374 8.590 13.259 1.00 77.00 84 PHE A N 1
ATOM 668 C CA . PHE A 1 84 ? -11.994 7.594 12.399 1.00 77.00 84 PHE A CA 1
ATOM 669 C C . PHE A 1 84 ? -11.282 7.560 11.044 1.00 77.00 84 PHE A C 1
ATOM 671 O O . PHE A 1 84 ? -11.705 8.196 10.074 1.00 77.00 84 PHE A O 1
ATOM 678 N N . LEU A 1 85 ? -10.159 6.842 10.979 1.00 79.69 85 LEU A N 1
ATOM 679 C CA . LEU A 1 85 ? -9.338 6.731 9.772 1.00 79.69 85 LEU A CA 1
ATOM 680 C C . LEU A 1 85 ? -9.589 5.400 9.066 1.00 79.69 85 LEU A C 1
ATOM 682 O O . LEU A 1 85 ? -9.510 4.337 9.668 1.00 79.69 85 LEU A O 1
ATOM 686 N N . VAL A 1 86 ? -9.843 5.445 7.760 1.00 76.88 86 VAL A N 1
ATOM 687 C CA . VAL A 1 86 ? -10.053 4.247 6.939 1.00 76.88 86 VAL A CA 1
ATOM 688 C C . VAL A 1 86 ? -8.853 4.052 6.027 1.00 76.88 86 VAL A C 1
ATOM 690 O O . VAL A 1 86 ? -8.542 4.906 5.199 1.00 76.88 86 VAL A O 1
ATOM 693 N N . LEU A 1 87 ? -8.203 2.905 6.159 1.00 79.94 87 LEU A N 1
ATOM 694 C CA . LEU A 1 87 ? -7.088 2.454 5.344 1.00 79.94 87 LEU A CA 1
ATOM 695 C C . LEU A 1 87 ? -7.571 1.264 4.511 1.00 79.94 87 LEU A C 1
ATOM 697 O O . LEU A 1 87 ? -7.760 0.167 5.025 1.00 79.94 87 LEU A O 1
ATOM 701 N N . GLY A 1 88 ? -7.816 1.469 3.223 1.00 71.62 88 GLY A N 1
ATOM 702 C CA . GLY A 1 88 ? -8.282 0.417 2.319 1.00 71.62 88 GLY A CA 1
ATOM 703 C C . GLY A 1 88 ? -7.684 0.566 0.929 1.00 71.62 88 GLY A C 1
ATOM 704 O O . GLY A 1 88 ? -7.018 1.564 0.638 1.00 71.62 88 GLY A O 1
ATOM 705 N N . LEU A 1 89 ? -7.934 -0.426 0.071 1.00 58.78 89 LEU A N 1
ATOM 706 C CA . LEU A 1 89 ? -7.608 -0.321 -1.349 1.00 58.78 89 LEU A CA 1
ATOM 707 C C . LEU A 1 89 ? -8.370 0.860 -1.969 1.00 58.78 89 LEU A C 1
ATOM 709 O O . LEU A 1 89 ? -9.494 1.181 -1.575 1.00 58.78 89 LEU A O 1
ATOM 713 N N . HIS A 1 90 ? -7.719 1.548 -2.906 1.00 61.75 90 HIS A N 1
ATOM 714 C CA . HIS A 1 90 ? -8.296 2.693 -3.602 1.00 61.75 90 HIS A CA 1
ATOM 715 C C . HIS A 1 90 ? -9.572 2.270 -4.337 1.00 61.75 90 HIS A C 1
ATOM 717 O O . HIS A 1 90 ? -9.509 1.496 -5.284 1.00 61.75 90 HIS A O 1
ATOM 723 N N . SER A 1 91 ? -10.725 2.793 -3.921 1.00 59.38 91 SER A N 1
ATOM 724 C CA . SER A 1 91 ? -11.981 2.561 -4.633 1.00 59.38 91 SER A CA 1
ATOM 725 C C . SER A 1 91 ? -12.031 3.463 -5.868 1.00 59.38 91 SER A C 1
ATOM 727 O O . SER A 1 91 ? -11.945 4.686 -5.733 1.00 59.38 91 SER A O 1
ATOM 729 N N . GLU A 1 92 ? -12.158 2.881 -7.064 1.00 61.81 92 GLU A N 1
ATOM 730 C CA . GLU A 1 92 ? -12.141 3.635 -8.322 1.00 61.81 92 GLU A CA 1
ATOM 731 C C . GLU A 1 92 ? -13.270 4.680 -8.387 1.00 61.81 92 GLU A C 1
ATOM 733 O O . GLU A 1 92 ? -14.461 4.366 -8.444 1.00 61.81 92 GLU A O 1
ATOM 738 N N . ARG A 1 93 ? -12.896 5.959 -8.470 1.00 67.81 93 ARG A N 1
ATOM 739 C CA . ARG A 1 93 ? -13.808 7.091 -8.662 1.00 67.81 93 ARG A CA 1
ATOM 740 C C . ARG A 1 93 ? -13.500 7.755 -9.995 1.00 67.81 93 ARG A C 1
ATOM 742 O O . ARG A 1 93 ? -12.865 8.804 -10.036 1.00 67.81 93 ARG A O 1
ATOM 749 N N . ARG A 1 94 ? -14.008 7.180 -11.093 1.00 64.88 94 ARG A N 1
ATOM 750 C CA . ARG A 1 94 ? -13.713 7.580 -12.493 1.00 64.88 94 ARG A CA 1
ATOM 751 C C . ARG A 1 94 ? -13.577 9.090 -12.742 1.00 64.88 94 ARG A C 1
ATOM 753 O O . ARG A 1 94 ? -12.670 9.501 -13.454 1.00 64.88 94 ARG A O 1
ATOM 760 N N . VAL A 1 95 ? -14.462 9.913 -12.174 1.00 68.81 95 VAL A N 1
ATOM 761 C CA . VAL A 1 95 ? -14.440 11.375 -12.366 1.00 68.81 95 VAL A CA 1
ATOM 762 C C . VAL A 1 95 ? -13.403 12.066 -11.473 1.00 68.81 95 VAL A C 1
ATOM 764 O O . VAL A 1 95 ? -12.628 12.888 -11.953 1.00 68.81 95 VAL A O 1
ATOM 767 N N . LEU A 1 96 ? -13.363 11.742 -10.178 1.00 63.50 96 LEU A N 1
ATOM 768 C CA . LEU A 1 96 ? -12.445 12.390 -9.233 1.00 63.50 96 LEU A CA 1
ATOM 769 C C . LEU A 1 96 ? -10.993 11.960 -9.468 1.00 63.50 96 LEU A C 1
ATOM 771 O O . LEU A 1 96 ? -10.101 12.805 -9.433 1.00 63.50 96 LEU A O 1
ATOM 775 N N . ASP A 1 97 ? -10.774 10.694 -9.814 1.00 68.19 97 ASP A N 1
ATOM 776 C CA . ASP A 1 97 ? -9.457 10.131 -10.119 1.00 68.19 97 ASP A CA 1
ATOM 777 C C . ASP A 1 97 ? -8.881 10.675 -11.434 1.00 68.19 97 ASP A C 1
ATOM 779 O O . ASP A 1 97 ? -7.675 10.600 -11.673 1.00 68.19 97 ASP A O 1
ATOM 783 N N . ALA A 1 98 ? -9.718 11.217 -12.321 1.00 68.25 98 ALA A N 1
ATOM 784 C CA . ALA A 1 98 ? -9.250 11.914 -13.517 1.00 68.25 98 ALA A CA 1
ATOM 785 C C . ALA A 1 98 ? -8.755 13.338 -13.201 1.00 68.25 98 ALA A C 1
ATOM 787 O O . ALA A 1 98 ? -7.888 13.857 -13.903 1.00 68.25 98 ALA A O 1
ATOM 788 N N . LEU A 1 99 ? -9.294 13.964 -12.149 1.00 71.50 99 LEU A N 1
ATOM 789 C CA . LEU A 1 99 ? -9.058 15.371 -11.811 1.00 71.50 99 LEU A CA 1
ATOM 790 C C . LEU A 1 99 ? -8.033 15.570 -10.691 1.00 71.50 99 LEU A C 1
ATOM 792 O O . LEU A 1 99 ? -7.440 16.644 -10.592 1.00 71.50 99 LEU A O 1
ATOM 796 N N . ARG A 1 100 ? -7.844 14.575 -9.820 1.00 75.25 100 ARG A N 1
ATOM 797 C CA . ARG A 1 100 ? -6.977 14.669 -8.643 1.00 75.25 100 ARG A CA 1
ATOM 798 C C . ARG A 1 100 ? -6.176 13.396 -8.436 1.00 75.25 100 ARG A C 1
ATOM 800 O O . ARG A 1 100 ? -6.565 12.318 -8.878 1.00 75.25 100 ARG A O 1
ATOM 807 N N . LEU A 1 101 ? -5.053 13.562 -7.744 1.00 74.81 101 LEU A N 1
ATOM 808 C CA . LEU A 1 101 ? -4.270 12.438 -7.264 1.00 74.81 101 LEU A CA 1
ATOM 809 C C . LEU A 1 101 ? -4.964 11.784 -6.072 1.00 74.81 101 LEU A C 1
ATOM 811 O O . LEU A 1 101 ? -5.467 12.491 -5.193 1.00 74.81 101 LEU A O 1
ATOM 815 N N . THR A 1 102 ? -4.943 10.457 -6.029 1.00 76.38 102 THR A N 1
ATOM 816 C CA . THR A 1 102 ? -5.420 9.679 -4.877 1.00 76.38 102 THR A CA 1
ATOM 817 C C . THR A 1 102 ? -4.481 9.861 -3.679 1.00 76.38 102 THR A C 1
ATOM 819 O O . THR A 1 102 ? -3.339 10.297 -3.836 1.00 76.38 102 THR A O 1
ATOM 822 N N . THR A 1 103 ? -4.925 9.515 -2.466 1.00 74.69 103 THR A N 1
ATOM 823 C CA . THR A 1 103 ? -4.065 9.571 -1.268 1.00 74.69 103 THR A CA 1
ATOM 824 C C . THR A 1 103 ? -2.804 8.726 -1.446 1.00 74.69 103 THR A C 1
ATOM 826 O O . THR A 1 103 ? -1.712 9.174 -1.116 1.00 74.69 103 THR A O 1
ATOM 829 N N . LEU A 1 104 ? -2.932 7.536 -2.042 1.00 76.69 104 LEU A N 1
ATOM 830 C CA . LEU A 1 104 ? -1.799 6.664 -2.353 1.00 76.69 104 LEU A CA 1
ATOM 831 C C . LEU A 1 104 ? -0.831 7.330 -3.342 1.00 76.69 104 LEU A C 1
ATOM 833 O O . LEU A 1 104 ? 0.379 7.308 -3.138 1.00 76.69 104 LEU A O 1
ATOM 837 N N . GLU A 1 105 ? -1.358 7.956 -4.397 1.00 82.31 105 GLU A N 1
ATOM 838 C CA . GLU A 1 105 ? -0.562 8.689 -5.387 1.00 82.31 105 GLU A CA 1
ATOM 839 C C . GLU A 1 105 ? 0.186 9.875 -4.760 1.00 82.31 105 GLU A C 1
ATOM 841 O O . GLU A 1 105 ? 1.347 10.102 -5.098 1.00 82.31 105 GLU A O 1
ATOM 846 N N . GLN A 1 106 ? -0.433 10.593 -3.818 1.00 78.69 106 GLN A N 1
ATOM 847 C CA . GLN A 1 106 ? 0.218 11.671 -3.065 1.00 78.69 106 GLN A CA 1
ATOM 848 C C . GLN A 1 106 ? 1.300 11.134 -2.124 1.00 78.69 106 GLN A C 1
ATOM 850 O O . GLN A 1 106 ? 2.429 11.610 -2.176 1.00 78.69 106 GLN A O 1
ATOM 855 N N . ILE A 1 107 ? 1.005 10.087 -1.344 1.00 76.06 107 ILE A N 1
ATOM 856 C CA . ILE A 1 107 ? 1.986 9.439 -0.460 1.00 76.06 107 ILE A CA 1
ATOM 857 C C . ILE A 1 107 ? 3.203 8.980 -1.265 1.00 76.06 107 ILE A C 1
ATOM 859 O O . ILE A 1 107 ? 4.327 9.294 -0.897 1.00 76.06 107 ILE A O 1
ATOM 863 N N . VAL A 1 108 ? 3.007 8.293 -2.393 1.00 78.38 108 VAL A N 1
ATOM 864 C CA . VAL A 1 108 ? 4.112 7.830 -3.251 1.00 78.38 108 VAL A CA 1
ATOM 865 C C . VAL A 1 108 ? 4.889 9.003 -3.863 1.00 78.38 108 VAL A C 1
ATOM 867 O O . VAL A 1 108 ? 6.110 8.925 -4.032 1.00 78.38 108 VAL A O 1
ATOM 870 N N . LEU A 1 109 ? 4.213 10.106 -4.197 1.00 77.06 109 LEU A N 1
ATOM 871 C CA . LEU A 1 109 ? 4.869 11.316 -4.692 1.00 77.06 109 LEU A CA 1
ATOM 872 C C . LEU A 1 109 ? 5.588 12.123 -3.611 1.00 77.06 109 LEU A C 1
ATOM 874 O O . LEU A 1 109 ? 6.496 12.871 -3.968 1.00 77.06 109 LEU A O 1
ATOM 878 N N . ASP A 1 110 ? 5.230 12.004 -2.342 1.00 74.31 110 ASP A N 1
ATOM 879 C CA . ASP A 1 110 ? 5.841 12.791 -1.268 1.00 74.31 110 ASP A CA 1
ATOM 880 C C . ASP A 1 110 ? 6.791 11.963 -0.393 1.00 74.31 110 ASP A C 1
ATOM 882 O O . ASP A 1 110 ? 7.667 12.529 0.265 1.00 74.31 110 ASP A O 1
ATOM 886 N N . ALA A 1 111 ? 6.709 10.631 -0.460 1.00 70.00 111 ALA A N 1
ATOM 887 C CA . ALA A 1 111 ? 7.562 9.719 0.286 1.00 70.00 111 ALA A CA 1
ATOM 888 C C . ALA A 1 111 ? 9.054 9.977 -0.011 1.00 70.00 111 ALA A C 1
ATOM 890 O O . ALA A 1 111 ? 9.471 10.004 -1.175 1.00 70.00 111 ALA A O 1
ATOM 891 N N . PRO A 1 112 ? 9.904 10.131 1.023 1.00 67.81 112 PRO A N 1
ATOM 892 C CA . PRO A 1 112 ? 11.345 10.326 0.853 1.00 67.81 112 PRO A CA 1
ATOM 893 C C . PRO A 1 112 ? 12.094 9.025 0.506 1.00 67.81 112 PRO A C 1
ATOM 895 O O . PRO A 1 112 ? 13.306 9.044 0.278 1.00 67.81 112 PRO A O 1
ATOM 898 N N . CYS A 1 113 ? 11.388 7.894 0.476 1.00 70.62 113 CYS A N 1
ATOM 899 C CA . CYS A 1 113 ? 11.906 6.552 0.245 1.00 70.62 113 CYS A CA 1
ATOM 900 C C . CYS A 1 113 ? 11.062 5.802 -0.797 1.00 70.62 113 CYS A C 1
ATOM 902 O O . CYS A 1 113 ? 10.043 6.303 -1.273 1.00 70.62 113 CYS A O 1
ATOM 904 N N . ALA A 1 114 ? 11.513 4.603 -1.177 1.00 77.19 114 ALA A N 1
ATOM 905 C CA . ALA A 1 114 ? 10.707 3.720 -2.008 1.00 77.19 114 ALA A CA 1
ATOM 906 C C . ALA A 1 114 ? 9.448 3.282 -1.243 1.00 77.19 114 ALA A C 1
ATOM 908 O O . ALA A 1 114 ? 9.531 2.949 -0.061 1.00 77.19 114 ALA A O 1
ATOM 909 N N . ALA A 1 115 ? 8.304 3.278 -1.921 1.00 82.06 115 ALA A N 1
ATOM 910 C CA . ALA A 1 115 ? 7.019 2.898 -1.347 1.00 82.06 115 ALA A CA 1
ATOM 911 C C . ALA A 1 115 ? 6.589 1.530 -1.883 1.00 82.06 115 ALA A C 1
ATOM 913 O O . ALA A 1 115 ? 6.564 1.326 -3.097 1.00 82.06 115 ALA A O 1
ATOM 914 N N . LEU A 1 116 ? 6.251 0.609 -0.982 1.00 84.06 116 LEU A N 1
ATOM 915 C CA . LEU A 1 116 ? 5.652 -0.677 -1.325 1.00 84.06 116 LEU A CA 1
ATOM 916 C C . LEU A 1 116 ? 4.126 -0.555 -1.262 1.00 84.06 116 LEU A C 1
ATOM 918 O O . LEU A 1 116 ? 3.578 -0.134 -0.245 1.00 84.06 116 LEU A O 1
ATOM 922 N N . ILE A 1 117 ? 3.451 -0.954 -2.332 1.00 84.62 117 ILE A N 1
ATOM 923 C CA . ILE A 1 117 ? 2.007 -1.167 -2.376 1.00 84.62 117 ILE A CA 1
ATOM 924 C C . ILE A 1 117 ? 1.803 -2.676 -2.317 1.00 84.62 117 ILE A C 1
ATOM 926 O O . ILE A 1 117 ? 1.960 -3.355 -3.330 1.00 84.62 117 ILE A O 1
ATOM 930 N N . ALA A 1 118 ? 1.493 -3.182 -1.124 1.00 81.81 118 ALA A N 1
ATOM 931 C CA . ALA A 1 118 ? 1.133 -4.579 -0.923 1.00 81.81 118 ALA A CA 1
ATOM 932 C C . ALA A 1 118 ? -0.328 -4.775 -1.347 1.00 81.81 118 ALA A C 1
ATOM 934 O O . ALA A 1 118 ? -1.249 -4.283 -0.689 1.00 81.81 118 ALA A O 1
ATOM 935 N N . HIS A 1 119 ? -0.523 -5.414 -2.493 1.00 78.62 119 HIS A N 1
ATOM 936 C CA . HIS A 1 119 ? -1.822 -5.712 -3.078 1.00 78.62 119 HIS A CA 1
ATOM 937 C C . HIS A 1 119 ? -2.308 -7.114 -2.686 1.00 78.62 119 HIS A C 1
ATOM 939 O O . HIS A 1 119 ? -3.510 -7.317 -2.507 1.00 78.62 119 HIS A O 1
ATOM 945 N N . LEU A 1 120 ? -1.383 -8.062 -2.525 1.00 73.88 120 LEU A N 1
ATOM 946 C CA . LEU A 1 120 ? -1.659 -9.465 -2.235 1.00 73.88 120 LEU A CA 1
ATOM 947 C C . LEU A 1 120 ? -1.336 -9.820 -0.766 1.00 73.88 120 LEU A C 1
ATOM 949 O O . LEU A 1 120 ? -0.505 -9.166 -0.130 1.00 73.88 120 LEU A O 1
ATOM 953 N N . PRO A 1 121 ? -1.986 -10.848 -0.185 1.00 72.62 121 PRO A N 1
ATOM 954 C CA . PRO A 1 121 ? -1.628 -11.358 1.137 1.00 72.62 121 PRO A CA 1
ATOM 955 C C . PRO A 1 121 ? -0.171 -11.863 1.175 1.00 72.62 121 PRO A C 1
ATOM 957 O O . PRO A 1 121 ? 0.261 -12.541 0.239 1.00 72.62 121 PRO A O 1
ATOM 960 N N . PRO A 1 122 ? 0.601 -11.577 2.242 1.00 69.62 122 PRO A N 1
ATOM 961 C CA . PRO A 1 122 ? 1.989 -12.016 2.350 1.00 69.62 122 PRO A CA 1
ATOM 962 C C . PRO A 1 122 ? 2.065 -13.488 2.785 1.00 69.62 122 PRO A C 1
ATOM 964 O O . PRO A 1 122 ? 2.325 -13.794 3.948 1.00 69.62 122 PRO A O 1
ATOM 967 N N . ASP A 1 123 ? 1.853 -14.403 1.842 1.00 77.75 123 ASP A N 1
ATOM 968 C CA . ASP A 1 123 ? 1.846 -15.848 2.115 1.00 77.75 123 ASP A CA 1
ATOM 969 C C . ASP A 1 123 ? 3.241 -16.494 1.956 1.00 77.75 123 ASP A C 1
ATOM 971 O O . ASP A 1 123 ? 3.476 -17.616 2.410 1.00 77.75 123 ASP A O 1
ATOM 975 N N . ALA A 1 124 ? 4.189 -15.789 1.324 1.00 80.50 124 ALA A N 1
ATOM 976 C CA . ALA A 1 124 ? 5.578 -16.211 1.140 1.00 80.50 124 ALA A CA 1
ATOM 977 C C . ALA A 1 124 ? 6.505 -15.012 0.826 1.00 80.50 124 ALA A C 1
ATOM 979 O O . ALA A 1 124 ? 6.020 -13.951 0.433 1.00 80.50 124 ALA A O 1
ATOM 980 N N . PRO A 1 125 ? 7.842 -15.156 0.957 1.00 86.62 125 PRO A N 1
ATOM 981 C CA . PRO A 1 125 ? 8.793 -14.177 0.426 1.00 86.62 125 PRO A CA 1
ATOM 982 C C . PRO A 1 125 ? 8.686 -14.048 -1.099 1.00 86.62 125 PRO A C 1
ATOM 984 O O . PRO A 1 125 ? 8.462 -15.055 -1.772 1.00 86.62 125 PRO A O 1
ATOM 987 N N . TYR A 1 126 ? 8.939 -12.845 -1.630 1.00 91.00 126 TYR A N 1
ATOM 988 C CA . TYR A 1 126 ? 9.008 -12.611 -3.077 1.00 91.00 126 TYR A CA 1
ATOM 989 C C . TYR A 1 126 ? 10.047 -13.513 -3.743 1.00 91.00 126 TYR A C 1
ATOM 991 O O . TYR A 1 126 ? 11.179 -13.637 -3.260 1.00 91.00 126 TYR A O 1
ATOM 999 N N . ARG A 1 127 ? 9.658 -14.112 -4.865 1.00 92.56 127 ARG A N 1
ATOM 1000 C CA . ARG A 1 127 ? 10.462 -15.051 -5.648 1.00 92.56 127 ARG A CA 1
ATOM 1001 C C . ARG A 1 127 ? 10.886 -14.456 -6.975 1.00 92.56 127 ARG A C 1
ATOM 1003 O O . ARG A 1 127 ? 12.039 -14.635 -7.342 1.00 92.56 127 ARG A O 1
ATOM 1010 N N . ASN A 1 128 ? 9.996 -13.738 -7.657 1.00 93.44 128 ASN A N 1
ATOM 1011 C CA . ASN A 1 128 ? 10.215 -13.241 -9.011 1.00 93.44 128 ASN A CA 1
ATOM 1012 C C . ASN A 1 128 ? 9.933 -11.740 -9.049 1.00 93.44 128 ASN A C 1
ATOM 1014 O O . ASN A 1 128 ? 8.789 -11.293 -9.137 1.00 93.44 128 ASN A O 1
ATOM 1018 N N . VAL A 1 129 ? 10.999 -10.947 -9.007 1.00 93.19 129 VAL A N 1
ATOM 1019 C CA . VAL A 1 129 ? 10.911 -9.487 -9.030 1.00 93.19 129 VAL A CA 1
ATOM 1020 C C . VAL A 1 129 ? 11.121 -9.013 -10.457 1.00 93.19 129 VAL A C 1
ATOM 1022 O O . VAL A 1 129 ? 12.195 -9.208 -11.019 1.00 93.19 129 VAL A O 1
ATOM 1025 N N . LEU A 1 130 ? 10.133 -8.343 -11.044 1.00 92.94 130 LEU A N 1
ATOM 1026 C CA . LEU A 1 130 ? 10.259 -7.735 -12.364 1.00 92.94 130 LEU A CA 1
ATOM 1027 C C . LEU A 1 130 ? 10.430 -6.227 -12.245 1.00 92.94 130 LEU A C 1
ATOM 1029 O O . LEU A 1 130 ? 9.554 -5.527 -11.743 1.00 92.94 130 LEU A O 1
ATOM 1033 N N . THR A 1 131 ? 11.526 -5.697 -12.777 1.00 89.88 131 THR A N 1
ATOM 1034 C CA . THR A 1 131 ? 11.754 -4.256 -12.794 1.00 89.88 131 THR A CA 1
ATOM 1035 C C . THR A 1 131 ? 11.621 -3.652 -14.185 1.00 89.88 131 THR A C 1
ATOM 1037 O O . THR A 1 131 ? 12.370 -4.003 -15.098 1.00 89.88 131 THR A O 1
ATOM 1040 N N . ALA A 1 132 ? 10.733 -2.668 -14.338 1.00 88.06 132 ALA A N 1
ATOM 1041 C CA . ALA A 1 132 ? 10.694 -1.843 -15.541 1.00 88.06 132 ALA A CA 1
ATOM 1042 C C . ALA A 1 132 ? 11.635 -0.644 -15.394 1.00 88.06 132 ALA A C 1
ATOM 1044 O O . ALA A 1 132 ? 11.545 0.134 -14.438 1.00 88.06 132 ALA A O 1
ATOM 1045 N N . THR A 1 133 ? 12.516 -0.454 -16.372 1.00 83.00 133 THR A N 1
ATOM 1046 C CA . THR A 1 133 ? 13.459 0.661 -16.369 1.00 83.00 133 THR A CA 1
ATOM 1047 C C . THR A 1 133 ? 13.686 1.272 -17.750 1.00 83.00 133 THR A C 1
ATOM 1049 O O . THR A 1 133 ? 13.253 0.753 -18.773 1.00 83.00 133 THR A O 1
ATOM 1052 N N . ASP A 1 134 ? 14.352 2.422 -17.759 1.00 80.94 134 ASP A N 1
ATOM 1053 C CA . ASP A 1 134 ? 14.808 3.142 -18.937 1.00 80.94 134 ASP A CA 1
ATOM 1054 C C . ASP A 1 134 ? 16.335 3.284 -18.854 1.00 80.94 134 ASP A C 1
ATOM 1056 O O . ASP A 1 134 ? 16.865 4.057 -18.049 1.00 80.94 134 ASP A O 1
ATOM 1060 N N . PHE A 1 135 ? 17.070 2.545 -19.691 1.00 79.56 135 PHE A N 1
ATOM 1061 C CA . PHE A 1 135 ? 18.539 2.628 -19.730 1.00 79.56 135 PHE A CA 1
ATOM 1062 C C . PHE A 1 135 ? 19.043 3.981 -20.236 1.00 79.56 135 PHE A C 1
ATOM 1064 O O . PHE A 1 135 ? 20.191 4.344 -19.976 1.00 79.56 135 PHE A O 1
ATOM 1071 N N . LEU A 1 136 ? 18.197 4.759 -20.913 1.00 74.19 136 LEU A N 1
ATOM 1072 C CA . LEU A 1 136 ? 18.516 6.115 -21.354 1.00 74.19 136 LEU A CA 1
ATOM 1073 C C . LEU A 1 136 ? 18.368 7.130 -20.211 1.00 74.19 136 LEU A C 1
ATOM 1075 O O . LEU A 1 136 ? 18.712 8.304 -20.375 1.00 74.19 136 LEU A O 1
ATOM 1079 N N . MET A 1 137 ? 17.884 6.700 -19.041 1.00 71.88 137 MET A N 1
ATOM 1080 C CA . MET A 1 137 ? 17.695 7.567 -17.891 1.00 71.88 137 MET A CA 1
ATOM 1081 C C . MET A 1 137 ? 19.041 8.105 -17.359 1.00 71.88 137 MET A C 1
ATOM 1083 O O . MET A 1 137 ? 19.980 7.323 -17.140 1.00 71.88 137 MET A O 1
ATOM 1087 N N . PRO A 1 138 ? 19.141 9.423 -17.078 1.00 70.56 138 PRO A N 1
ATOM 1088 C CA . PRO A 1 138 ? 20.350 10.031 -16.533 1.00 70.56 138 PRO A CA 1
ATOM 1089 C C . PRO A 1 138 ? 20.812 9.397 -15.208 1.00 70.56 138 PRO A C 1
ATOM 1091 O O . PRO A 1 138 ? 19.965 9.024 -14.390 1.00 70.56 138 PRO A O 1
ATOM 1094 N N . PRO A 1 139 ? 22.129 9.362 -14.919 1.00 69.00 139 PRO A N 1
ATOM 1095 C CA . PRO A 1 139 ? 22.681 8.693 -13.736 1.00 69.00 139 PRO A CA 1
ATOM 1096 C C . PRO A 1 139 ? 22.095 9.169 -12.400 1.00 69.00 139 PRO A C 1
ATOM 1098 O O . PRO A 1 139 ? 21.830 8.357 -11.521 1.00 69.00 139 PRO A O 1
ATOM 1101 N N . HIS A 1 140 ? 21.825 10.471 -12.250 1.00 67.19 140 HIS A N 1
ATOM 1102 C CA . HIS A 1 140 ? 21.284 11.030 -11.003 1.00 67.19 140 HIS A CA 1
ATOM 1103 C C . HIS A 1 140 ? 19.896 10.479 -10.652 1.00 67.19 140 HIS A C 1
ATOM 1105 O O . HIS A 1 140 ? 19.567 10.341 -9.478 1.00 67.19 140 HIS A O 1
ATOM 1111 N N . ARG A 1 141 ? 19.094 10.097 -11.654 1.00 67.75 141 ARG A N 1
ATOM 1112 C CA . ARG A 1 141 ? 17.778 9.495 -11.418 1.00 67.75 141 ARG A CA 1
ATOM 1113 C C . ARG A 1 141 ? 17.856 8.023 -11.053 1.00 67.75 141 ARG A C 1
ATOM 1115 O O . ARG A 1 141 ? 16.898 7.506 -10.508 1.00 67.75 141 ARG A O 1
ATOM 1122 N N . ARG A 1 142 ? 18.990 7.356 -11.272 1.00 68.19 142 ARG A N 1
ATOM 1123 C CA . ARG A 1 142 ? 19.190 5.950 -10.876 1.00 68.19 142 ARG A CA 1
ATOM 1124 C C . ARG A 1 142 ? 19.327 5.773 -9.364 1.00 68.19 142 ARG A C 1
ATOM 1126 O O . ARG A 1 142 ? 19.203 4.671 -8.858 1.00 68.19 142 ARG A O 1
ATOM 1133 N N . ARG A 1 143 ? 19.465 6.875 -8.624 1.00 63.03 143 ARG A N 1
ATOM 1134 C CA . ARG A 1 143 ? 19.294 6.903 -7.165 1.00 63.03 143 ARG A CA 1
ATOM 1135 C C . ARG A 1 143 ? 17.842 6.695 -6.727 1.00 63.03 143 ARG A C 1
ATOM 1137 O O . ARG A 1 143 ? 17.587 6.653 -5.531 1.00 63.03 143 ARG A O 1
ATOM 1144 N N . SER A 1 144 ? 16.899 6.607 -7.672 1.00 64.06 144 SER A N 1
ATOM 1145 C CA . SER A 1 144 ? 15.497 6.318 -7.376 1.00 64.06 144 SER A CA 1
ATOM 1146 C C . SER A 1 144 ? 15.225 4.886 -6.985 1.00 64.06 144 SER A C 1
ATOM 1148 O O . SER A 1 144 ? 14.125 4.584 -6.543 1.00 64.06 144 SER A O 1
ATOM 1150 N N . TRP A 1 145 ? 16.177 4.000 -7.229 1.00 70.75 145 TRP A N 1
ATOM 1151 C CA . TRP A 1 145 ? 15.964 2.585 -7.048 1.00 70.75 145 TRP A CA 1
ATOM 1152 C C . TRP A 1 145 ? 15.948 2.210 -5.568 1.00 70.75 145 TRP A C 1
ATOM 1154 O O . TRP A 1 145 ? 16.621 2.863 -4.761 1.00 70.75 145 TRP A O 1
ATOM 1164 N N . PRO A 1 146 ? 15.182 1.168 -5.205 1.00 66.94 146 PRO A N 1
ATOM 1165 C CA . PRO A 1 146 ? 15.236 0.603 -3.870 1.00 66.94 146 PRO A CA 1
ATOM 1166 C C . PRO A 1 146 ? 16.685 0.314 -3.482 1.00 66.94 146 PRO A C 1
ATOM 1168 O O . PRO A 1 146 ? 17.449 -0.258 -4.254 1.00 66.94 146 PRO A O 1
ATOM 1171 N N . ARG A 1 147 ? 17.076 0.738 -2.280 1.00 68.25 147 ARG A N 1
ATOM 1172 C CA . ARG A 1 147 ? 18.389 0.390 -1.713 1.00 68.25 147 ARG A CA 1
ATOM 1173 C C . ARG A 1 147 ? 18.389 -1.000 -1.081 1.00 68.25 147 ARG A C 1
ATOM 1175 O O . ARG A 1 147 ? 19.451 -1.574 -0.879 1.00 68.25 147 ARG A O 1
ATOM 1182 N N . ALA A 1 148 ? 17.203 -1.508 -0.761 1.00 70.81 148 ALA A N 1
ATOM 1183 C CA . ALA A 1 148 ? 16.979 -2.836 -0.227 1.00 70.81 148 ALA A CA 1
ATOM 1184 C C . ALA A 1 148 ? 16.110 -3.610 -1.218 1.00 70.81 148 ALA A C 1
ATOM 1186 O O . ALA A 1 148 ? 14.987 -3.204 -1.520 1.00 70.81 148 ALA A O 1
ATOM 1187 N N . TRP A 1 149 ? 16.667 -4.702 -1.725 1.00 82.44 149 TRP A N 1
ATOM 1188 C CA . TRP A 1 149 ? 16.021 -5.624 -2.648 1.00 82.44 149 TRP A CA 1
ATOM 1189 C C . TRP A 1 149 ? 15.640 -6.901 -1.912 1.00 82.44 149 TRP A C 1
ATOM 1191 O O . TRP A 1 149 ? 16.382 -7.291 -1.008 1.00 82.44 149 TRP A O 1
ATOM 1201 N N . PRO A 1 150 ? 14.551 -7.587 -2.297 1.00 84.12 150 PRO A N 1
ATOM 1202 C CA . PRO A 1 150 ? 14.281 -8.939 -1.819 1.00 84.12 150 PRO A CA 1
ATOM 1203 C C . PRO A 1 150 ? 15.485 -9.863 -2.103 1.00 84.12 150 PRO A C 1
ATOM 1205 O O . PRO A 1 150 ? 15.767 -10.150 -3.265 1.00 84.12 150 PRO A O 1
ATOM 1208 N N . PRO A 1 151 ? 16.242 -10.315 -1.086 1.00 80.75 151 PRO A N 1
ATOM 1209 C CA . PRO A 1 151 ? 17.562 -10.913 -1.309 1.00 80.75 151 PRO A CA 1
ATOM 1210 C C . PRO A 1 151 ? 17.497 -12.343 -1.856 1.00 80.75 151 PRO A C 1
ATOM 1212 O O . PRO A 1 151 ? 18.452 -12.804 -2.468 1.00 80.75 151 PRO A O 1
ATOM 1215 N N . LEU A 1 152 ? 16.381 -13.040 -1.626 1.00 85.19 152 LEU A N 1
ATOM 1216 C CA . LEU A 1 152 ? 16.151 -14.416 -2.077 1.00 85.19 152 LEU A CA 1
ATOM 1217 C C . LEU A 1 152 ? 15.406 -14.490 -3.415 1.00 85.19 152 LEU A C 1
ATOM 1219 O O . LEU A 1 152 ? 15.188 -15.585 -3.925 1.00 85.19 152 LEU A O 1
ATOM 1223 N N . ALA A 1 153 ? 14.994 -13.345 -3.959 1.00 90.00 153 ALA A N 1
ATOM 1224 C CA . ALA A 1 153 ? 14.259 -13.308 -5.208 1.00 90.00 153 ALA A CA 1
ATOM 1225 C C . ALA A 1 153 ? 15.198 -13.367 -6.413 1.00 90.00 153 ALA A C 1
ATOM 1227 O O . ALA A 1 153 ? 16.308 -12.831 -6.393 1.00 90.00 153 ALA A O 1
ATOM 1228 N N . GLN A 1 154 ? 14.704 -13.954 -7.494 1.00 92.31 154 GLN A N 1
ATOM 1229 C CA . GLN A 1 154 ? 15.242 -13.766 -8.825 1.00 92.31 154 GLN A CA 1
ATOM 1230 C C . GLN A 1 154 ? 14.803 -12.394 -9.348 1.00 92.31 154 GLN A C 1
ATOM 1232 O O . GLN A 1 154 ? 13.613 -12.077 -9.392 1.00 92.31 154 GLN A O 1
ATOM 1237 N N . HIS A 1 155 ? 15.772 -11.561 -9.730 1.00 91.75 155 HIS A N 1
ATOM 1238 C CA . HIS A 1 155 ? 15.505 -10.201 -10.199 1.00 91.75 155 HIS A CA 1
ATOM 1239 C C . HIS A 1 155 ? 15.607 -10.133 -11.713 1.00 91.75 155 HIS A C 1
ATOM 1241 O O . HIS A 1 155 ? 16.677 -10.306 -12.279 1.00 91.75 155 HIS A O 1
ATOM 1247 N N . HIS A 1 156 ? 14.507 -9.819 -12.373 1.00 91.56 156 HIS A N 1
ATOM 1248 C CA . HIS A 1 156 ? 14.442 -9.554 -13.800 1.00 91.56 156 HIS A CA 1
ATOM 1249 C C . HIS A 1 156 ? 14.361 -8.049 -14.029 1.00 91.56 156 HIS A C 1
ATOM 1251 O O . HIS A 1 156 ? 13.746 -7.313 -13.252 1.00 91.56 156 HIS A O 1
ATOM 1257 N N . ALA A 1 157 ? 14.946 -7.568 -15.120 1.00 89.56 157 ALA A N 1
ATOM 1258 C CA . ALA A 1 157 ? 14.795 -6.180 -15.519 1.00 89.56 157 ALA A CA 1
ATOM 1259 C C . ALA A 1 157 ? 14.622 -6.056 -17.027 1.00 89.56 157 ALA A C 1
ATOM 1261 O O . ALA A 1 157 ? 15.315 -6.703 -17.812 1.00 89.56 157 ALA A O 1
ATOM 1262 N N . ILE A 1 158 ? 13.683 -5.196 -17.408 1.00 90.06 158 ILE A N 1
ATOM 1263 C CA . ILE A 1 158 ? 13.313 -4.958 -18.797 1.00 90.06 158 ILE A CA 1
ATOM 1264 C C . ILE A 1 158 ? 13.325 -3.466 -19.101 1.00 90.06 158 ILE A C 1
ATOM 1266 O O . ILE A 1 158 ? 12.972 -2.629 -18.264 1.00 90.06 158 ILE A O 1
ATOM 1270 N N . HIS A 1 159 ? 13.679 -3.136 -20.337 1.00 89.12 159 HIS A N 1
ATOM 1271 C CA . HIS A 1 159 ? 13.558 -1.793 -20.880 1.00 89.12 159 HIS A CA 1
ATOM 1272 C C . HIS A 1 159 ? 12.667 -1.813 -22.119 1.00 89.12 159 HIS A C 1
ATOM 1274 O O . HIS A 1 159 ? 13.072 -2.238 -23.201 1.00 89.12 159 HIS A O 1
ATOM 1280 N N . ALA A 1 160 ? 11.437 -1.322 -21.955 1.00 86.38 160 ALA A N 1
ATOM 1281 C CA . ALA A 1 160 ? 10.487 -1.181 -23.049 1.00 86.38 160 ALA A CA 1
ATOM 1282 C C . ALA A 1 160 ? 10.799 0.072 -23.885 1.00 86.38 160 ALA A C 1
ATOM 1284 O O . ALA A 1 160 ? 10.654 1.204 -23.414 1.00 86.38 160 ALA A O 1
ATOM 1285 N N . VAL A 1 161 ? 11.199 -0.112 -25.143 1.00 82.69 161 VAL A N 1
ATOM 1286 C CA . VAL A 1 161 ? 11.517 0.995 -26.055 1.00 82.69 161 VAL A CA 1
ATOM 1287 C C . VAL A 1 161 ? 10.318 1.279 -26.954 1.00 82.69 161 VAL A C 1
ATOM 1289 O O . VAL A 1 161 ? 10.054 0.566 -27.924 1.00 82.69 161 VAL A O 1
ATOM 1292 N N . THR A 1 162 ? 9.608 2.368 -26.653 1.00 71.81 162 THR A N 1
ATOM 1293 C CA . THR A 1 162 ? 8.532 2.890 -27.505 1.00 71.81 162 THR A CA 1
ATOM 1294 C C . THR A 1 162 ? 9.089 3.757 -28.634 1.00 71.81 162 THR A C 1
ATOM 1296 O O . THR A 1 162 ? 9.994 4.578 -28.438 1.00 71.81 162 THR A O 1
ATOM 1299 N N . ALA A 1 163 ? 8.523 3.602 -29.832 1.00 59.88 163 ALA A N 1
ATOM 1300 C CA . ALA A 1 163 ? 8.641 4.613 -30.876 1.00 59.88 163 ALA A CA 1
ATOM 1301 C C . ALA A 1 163 ? 7.690 5.782 -30.538 1.00 59.88 163 ALA A C 1
ATOM 1303 O O . ALA A 1 163 ? 6.589 5.532 -30.041 1.00 59.88 163 ALA A O 1
ATOM 1304 N N . PRO A 1 164 ? 8.083 7.050 -30.768 1.00 54.53 164 PRO A N 1
ATOM 1305 C CA . PRO A 1 164 ? 7.195 8.190 -30.539 1.00 54.53 164 PRO A CA 1
ATOM 1306 C C . PRO A 1 164 ? 5.901 8.048 -31.355 1.00 54.53 164 PRO A C 1
ATOM 1308 O O . PRO A 1 164 ? 5.909 7.444 -32.425 1.00 54.53 164 PRO A O 1
ATOM 1311 N N . LEU A 1 165 ? 4.789 8.607 -30.867 1.00 46.16 165 LEU A N 1
ATOM 1312 C CA . LEU A 1 165 ? 3.527 8.674 -31.615 1.00 46.16 165 LEU A CA 1
ATOM 1313 C C . LEU A 1 165 ? 3.772 9.375 -32.967 1.00 46.16 165 LEU A C 1
ATOM 1315 O O . LEU A 1 165 ? 4.243 10.507 -33.000 1.00 46.16 165 LEU A O 1
ATOM 1319 N N . GLY A 1 166 ? 3.528 8.649 -34.066 1.00 47.53 166 GLY A N 1
ATOM 1320 C CA . GLY A 1 166 ? 3.921 9.001 -35.446 1.00 47.53 166 GLY A CA 1
ATOM 1321 C C . GLY A 1 166 ? 5.062 8.140 -36.024 1.00 47.53 166 GLY A C 1
ATOM 1322 O O . GLY A 1 166 ? 5.212 8.021 -37.235 1.00 47.53 166 GLY A O 1
ATOM 1323 N N . GLY A 1 167 ? 5.827 7.463 -35.165 1.00 44.72 167 GLY A N 1
ATOM 1324 C CA . GLY A 1 167 ? 6.944 6.572 -35.496 1.00 44.72 167 GLY A CA 1
ATOM 1325 C C . GLY A 1 167 ? 6.554 5.131 -35.833 1.00 44.72 167 GLY A C 1
ATOM 1326 O O . GLY A 1 167 ? 7.441 4.345 -36.159 1.00 44.72 167 GLY A O 1
ATOM 1327 N N . PHE A 1 168 ? 5.257 4.792 -35.832 1.00 48.31 168 PHE A N 1
ATOM 1328 C CA . PHE A 1 168 ? 4.766 3.535 -36.422 1.00 48.31 168 PHE A CA 1
ATOM 1329 C C . PHE A 1 168 ? 5.244 3.361 -37.879 1.00 48.31 168 PHE A C 1
ATOM 1331 O O . PHE A 1 168 ? 5.412 2.234 -38.330 1.00 48.31 168 PHE A O 1
ATOM 1338 N N . PHE A 1 169 ? 5.556 4.466 -38.570 1.00 51.94 169 PHE A N 1
ATOM 1339 C CA . PHE A 1 169 ? 6.035 4.492 -39.955 1.00 51.94 169 PHE A CA 1
ATOM 1340 C C . PHE A 1 169 ? 7.516 4.885 -40.126 1.00 51.94 169 PHE A C 1
ATOM 1342 O O . PHE A 1 169 ? 7.957 5.057 -41.258 1.00 51.94 169 PHE A O 1
ATOM 1349 N N . ASN A 1 170 ? 8.313 5.022 -39.052 1.00 66.62 170 ASN A N 1
ATOM 1350 C CA . ASN A 1 170 ? 9.745 5.353 -39.169 1.00 66.62 170 ASN A CA 1
ATOM 1351 C C . ASN A 1 170 ? 10.648 4.284 -38.512 1.00 66.62 170 ASN A C 1
ATOM 1353 O O . ASN A 1 170 ? 11.079 4.445 -37.363 1.00 66.62 170 ASN A O 1
ATOM 1357 N N . PRO A 1 171 ? 10.977 3.204 -39.250 1.00 71.62 171 PRO A N 1
ATOM 1358 C CA . PRO A 1 171 ? 11.840 2.118 -38.781 1.00 71.62 171 PRO A CA 1
ATOM 1359 C C . PRO A 1 171 ? 13.224 2.592 -38.321 1.00 71.62 171 PRO A C 1
ATOM 1361 O O . PRO A 1 171 ? 13.772 2.057 -37.357 1.00 71.62 171 PRO A O 1
ATOM 1364 N N . LYS A 1 172 ? 13.770 3.635 -38.962 1.00 77.81 172 LYS A N 1
ATOM 1365 C CA . LYS A 1 172 ? 15.099 4.177 -38.656 1.00 77.81 172 LYS A CA 1
ATOM 1366 C C . LYS A 1 172 ? 15.151 4.791 -37.257 1.00 77.81 172 LYS A C 1
ATOM 1368 O O . LYS A 1 172 ? 16.050 4.480 -36.483 1.00 77.81 172 LYS A O 1
ATOM 1373 N N . ALA A 1 173 ? 14.143 5.584 -36.890 1.00 74.44 173 ALA A N 1
ATOM 1374 C CA . ALA A 1 173 ? 14.063 6.188 -35.559 1.00 74.44 173 ALA A CA 1
ATOM 1375 C C . ALA A 1 173 ? 13.931 5.137 -34.436 1.00 74.44 173 ALA A C 1
ATOM 1377 O O . ALA A 1 173 ? 14.480 5.313 -33.346 1.00 74.44 173 ALA A O 1
ATOM 1378 N N . ARG A 1 174 ? 13.223 4.028 -34.697 1.00 74.12 174 ARG A N 1
ATOM 1379 C CA . ARG A 1 174 ? 13.119 2.892 -33.765 1.00 74.12 174 ARG A CA 1
ATOM 1380 C C . ARG A 1 174 ? 14.462 2.174 -33.609 1.00 74.12 174 ARG A C 1
ATOM 1382 O O . ARG A 1 174 ? 14.877 1.941 -32.477 1.00 74.12 174 ARG A O 1
ATOM 1389 N N . ALA A 1 175 ? 15.147 1.886 -34.717 1.00 80.38 175 ALA A N 1
ATOM 1390 C CA . ALA A 1 175 ? 16.464 1.247 -34.711 1.00 80.38 175 ALA A CA 1
ATOM 1391 C C . ALA A 1 175 ? 17.518 2.092 -33.973 1.00 80.38 175 ALA A C 1
ATOM 1393 O O . ALA A 1 175 ? 18.248 1.573 -33.134 1.00 80.38 175 ALA A O 1
ATOM 1394 N N . GLU A 1 176 ? 17.543 3.409 -34.197 1.00 84.31 176 GLU A N 1
ATOM 1395 C CA . GLU A 1 176 ? 18.461 4.318 -33.497 1.00 84.31 176 GLU A CA 1
ATOM 1396 C C . GLU A 1 176 ? 18.223 4.348 -31.979 1.00 84.31 176 GLU A C 1
ATOM 1398 O O . GLU A 1 176 ? 19.176 4.416 -31.201 1.00 84.31 176 GLU A O 1
ATOM 1403 N N . ARG A 1 177 ? 16.962 4.292 -31.527 1.00 82.50 177 ARG A N 1
ATOM 1404 C CA . ARG A 1 177 ? 16.643 4.231 -30.090 1.00 82.50 177 ARG A CA 1
ATOM 1405 C C . ARG A 1 177 ? 17.042 2.897 -29.466 1.00 82.50 177 ARG A C 1
ATOM 1407 O O . ARG A 1 177 ? 17.573 2.916 -28.359 1.00 82.50 177 ARG A O 1
ATOM 1414 N N . LEU A 1 178 ? 16.812 1.782 -30.162 1.00 84.44 178 LEU A N 1
ATOM 1415 C CA . LEU A 1 178 ? 17.240 0.449 -29.722 1.00 84.44 178 LEU A CA 1
ATOM 1416 C C . LEU A 1 178 ? 18.763 0.393 -29.557 1.00 84.44 178 LEU A C 1
ATOM 1418 O O . LEU A 1 178 ? 19.235 0.116 -28.459 1.00 84.44 178 LEU A O 1
ATOM 1422 N N . ALA A 1 179 ? 19.516 0.810 -30.578 1.00 84.94 179 ALA A N 1
ATOM 1423 C CA . ALA A 1 179 ? 20.978 0.841 -30.530 1.00 84.94 179 ALA A CA 1
ATOM 1424 C C . ALA A 1 179 ? 21.513 1.728 -29.388 1.00 84.94 179 ALA A C 1
ATOM 1426 O O . ALA A 1 179 ? 22.473 1.380 -28.701 1.00 84.94 179 ALA A O 1
ATOM 1427 N N . ARG A 1 180 ? 20.872 2.878 -29.128 1.00 85.25 180 ARG A N 1
ATOM 1428 C CA . ARG A 1 180 ? 21.226 3.728 -27.977 1.00 85.25 180 ARG A CA 1
ATOM 1429 C C . ARG A 1 180 ? 20.937 3.049 -26.642 1.00 85.25 180 ARG A C 1
ATOM 1431 O O . ARG A 1 180 ? 21.716 3.221 -25.709 1.00 85.25 180 ARG A O 1
ATOM 1438 N N . ALA A 1 181 ? 19.820 2.335 -26.528 1.00 85.69 181 ALA A N 1
ATOM 1439 C CA . ALA A 1 181 ? 19.460 1.623 -25.308 1.00 85.69 181 ALA A CA 1
ATOM 1440 C C . ALA A 1 181 ? 20.445 0.477 -25.032 1.00 85.69 181 ALA A C 1
ATOM 1442 O O . ALA A 1 181 ? 20.902 0.347 -23.899 1.00 85.69 181 ALA A O 1
ATOM 1443 N N . GLU A 1 182 ? 20.833 -0.273 -26.066 1.00 86.25 182 GLU A N 1
ATOM 1444 C CA . GLU A 1 182 ? 21.866 -1.314 -25.996 1.00 86.25 182 GLU A CA 1
ATOM 1445 C C . GLU A 1 182 ? 23.201 -0.727 -25.534 1.00 86.25 182 GLU A C 1
ATOM 1447 O O . GLU A 1 182 ? 23.771 -1.191 -24.550 1.00 86.25 182 GLU A O 1
ATOM 1452 N N . ALA A 1 183 ? 23.640 0.377 -26.147 1.00 85.69 183 ALA A N 1
ATOM 1453 C CA . ALA A 1 183 ? 24.885 1.051 -25.779 1.00 85.69 183 ALA A CA 1
ATOM 1454 C C . ALA A 1 183 ? 24.899 1.601 -24.336 1.00 85.69 183 ALA A C 1
ATOM 1456 O O . ALA 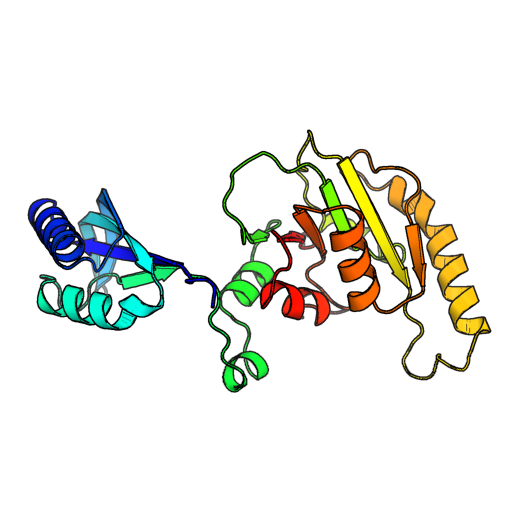A 1 183 ? 25.967 1.815 -23.766 1.00 85.69 183 ALA A O 1
ATOM 1457 N N . GLN A 1 184 ? 23.733 1.870 -23.735 1.00 85.44 184 GLN A N 1
ATOM 1458 C CA . GLN A 1 184 ? 23.629 2.339 -22.345 1.00 85.44 184 GLN A CA 1
ATOM 1459 C C . GLN A 1 184 ? 23.354 1.216 -21.333 1.00 85.44 184 GLN A C 1
ATOM 1461 O O . GLN A 1 184 ? 23.407 1.480 -20.126 1.00 85.44 184 GLN A O 1
ATOM 1466 N N . ARG A 1 185 ? 23.086 -0.016 -21.787 1.00 85.81 185 ARG A N 1
ATOM 1467 C CA . ARG A 1 185 ? 22.789 -1.169 -20.924 1.00 85.81 185 ARG A CA 1
ATOM 1468 C C . ARG A 1 185 ? 23.962 -1.506 -20.012 1.00 85.81 185 ARG A C 1
ATOM 1470 O O . ARG A 1 185 ? 23.776 -1.615 -18.805 1.00 85.81 185 ARG A O 1
ATOM 1477 N N . ASP A 1 186 ? 25.173 -1.583 -20.551 1.00 82.38 186 ASP A N 1
ATOM 1478 C CA . ASP A 1 186 ? 26.350 -1.983 -19.765 1.00 82.38 186 ASP A CA 1
ATOM 1479 C C . ASP A 1 186 ? 26.662 -0.948 -18.677 1.00 82.38 186 ASP A C 1
ATOM 1481 O O . ASP A 1 186 ? 26.924 -1.278 -17.521 1.00 82.38 186 ASP A O 1
ATOM 1485 N N . ARG A 1 187 ? 26.505 0.338 -19.009 1.00 81.50 187 ARG A N 1
ATOM 1486 C CA . ARG A 1 187 ? 26.592 1.431 -18.034 1.00 81.50 187 ARG A CA 1
ATOM 1487 C C . ARG A 1 187 ? 25.485 1.355 -16.981 1.00 81.50 187 ARG A C 1
ATOM 1489 O O . ARG A 1 187 ? 25.666 1.812 -15.856 1.00 81.50 187 ARG A O 1
ATOM 1496 N N . PHE A 1 188 ? 24.317 0.829 -17.340 1.00 81.19 188 PHE A N 1
ATOM 1497 C CA . PHE A 1 188 ? 23.239 0.559 -16.399 1.00 81.19 188 PHE A CA 1
ATOM 1498 C C . PHE A 1 188 ? 23.555 -0.572 -15.437 1.00 81.19 188 PHE A C 1
ATOM 1500 O O . PHE A 1 188 ? 23.392 -0.355 -14.237 1.00 81.19 188 PHE A O 1
ATOM 1507 N N . MET A 1 189 ? 24.125 -1.672 -15.914 1.00 79.69 189 MET A N 1
ATOM 1508 C CA . MET A 1 189 ? 24.580 -2.772 -15.059 1.00 79.69 189 MET A CA 1
ATOM 1509 C C . MET A 1 189 ? 25.622 -2.336 -14.019 1.00 79.69 189 MET A C 1
ATOM 1511 O O . MET A 1 189 ? 25.685 -2.897 -12.934 1.00 79.69 189 MET A O 1
ATOM 1515 N N . GLN A 1 190 ? 26.386 -1.278 -14.302 1.00 80.25 190 GLN A N 1
ATOM 1516 C CA . GLN A 1 190 ? 27.362 -0.700 -13.370 1.00 80.25 190 GLN A CA 1
ATOM 1517 C C . GLN A 1 190 ? 26.750 0.247 -12.317 1.00 80.25 190 GLN A C 1
ATOM 1519 O O . GLN A 1 190 ? 27.483 0.884 -11.559 1.00 80.25 190 GLN A O 1
ATOM 1524 N N . THR A 1 191 ? 25.423 0.401 -12.266 1.00 77.94 191 THR A N 1
ATOM 1525 C CA . THR A 1 191 ? 24.770 1.288 -11.291 1.00 77.94 191 THR A CA 1
ATOM 1526 C C . THR A 1 191 ? 24.898 0.698 -9.878 1.00 77.94 191 THR A C 1
ATOM 1528 O O . THR A 1 191 ? 24.422 -0.414 -9.646 1.00 77.94 191 THR A O 1
ATOM 1531 N N . PRO A 1 192 ? 25.473 1.430 -8.903 1.00 76.31 192 PRO A N 1
ATOM 1532 C CA . PRO A 1 192 ? 25.585 0.940 -7.533 1.00 76.31 192 PRO A CA 1
ATOM 1533 C C . PRO A 1 192 ? 24.215 0.657 -6.909 1.00 76.31 192 PRO A C 1
ATOM 1535 O O . PRO A 1 192 ? 23.302 1.476 -7.022 1.00 76.31 192 PRO A O 1
ATOM 1538 N N . GLY A 1 193 ? 24.099 -0.468 -6.202 1.00 75.62 193 GLY A N 1
ATOM 1539 C CA . GLY A 1 193 ? 22.881 -0.848 -5.481 1.00 75.62 193 GLY A CA 1
ATOM 1540 C C . GLY A 1 193 ? 21.837 -1.599 -6.312 1.00 75.62 193 GLY A C 1
ATOM 1541 O O . GLY A 1 193 ? 20.743 -1.831 -5.805 1.00 75.62 193 GLY A O 1
ATOM 1542 N N . LEU A 1 194 ? 22.148 -1.984 -7.556 1.00 78.00 194 LEU A N 1
ATOM 1543 C CA . LEU A 1 194 ? 21.346 -2.970 -8.283 1.00 78.00 194 LEU A CA 1
ATOM 1544 C C . LEU A 1 194 ? 21.527 -4.372 -7.670 1.00 78.00 194 LEU A C 1
ATOM 1546 O O . LEU A 1 194 ? 22.623 -4.688 -7.197 1.00 78.00 194 LEU A O 1
ATOM 1550 N N . PRO A 1 195 ? 20.477 -5.212 -7.671 1.00 83.06 195 PRO A N 1
ATOM 1551 C CA . PRO A 1 195 ? 20.591 -6.597 -7.246 1.00 83.06 195 PRO A CA 1
ATOM 1552 C C . PRO A 1 195 ? 21.331 -7.408 -8.320 1.00 83.06 195 PRO A C 1
ATOM 1554 O O . PRO A 1 195 ? 21.591 -6.917 -9.421 1.00 83.06 195 PRO A O 1
ATOM 1557 N N . ALA A 1 196 ? 21.639 -8.671 -8.026 1.00 85.25 196 ALA A N 1
ATOM 1558 C CA . ALA A 1 196 ? 22.048 -9.607 -9.066 1.00 85.25 196 ALA A CA 1
ATOM 1559 C C . ALA A 1 196 ? 20.860 -9.832 -10.017 1.00 85.25 196 ALA A C 1
ATOM 1561 O O . ALA A 1 196 ? 19.866 -10.452 -9.638 1.00 85.25 196 ALA A O 1
ATOM 1562 N N . LEU A 1 197 ? 20.943 -9.266 -11.222 1.00 84.44 197 LEU A N 1
ATOM 1563 C CA . LEU A 1 197 ? 19.901 -9.370 -12.241 1.00 84.44 1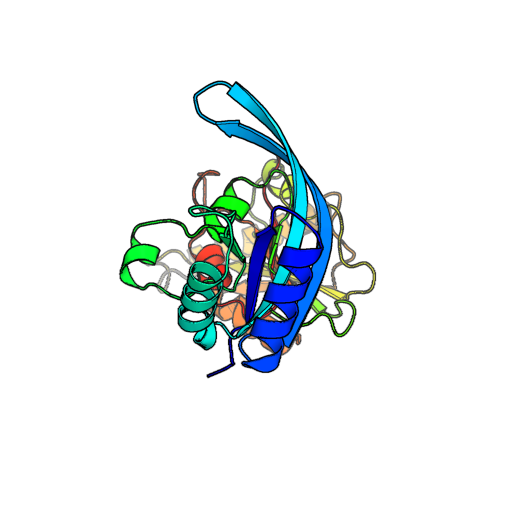97 LEU A CA 1
ATOM 1564 C C . LEU A 1 197 ? 20.094 -10.661 -13.042 1.00 84.44 197 LEU A C 1
ATOM 1566 O O . LEU A 1 197 ? 21.217 -11.014 -13.398 1.00 84.44 197 LEU A O 1
ATOM 1570 N N . ALA A 1 198 ? 18.996 -11.358 -13.319 1.00 80.50 198 ALA A N 1
ATOM 1571 C CA . ALA A 1 198 ? 18.958 -12.498 -14.216 1.00 80.50 198 ALA A CA 1
ATOM 1572 C C . ALA A 1 198 ? 19.314 -12.030 -15.634 1.00 80.50 198 ALA A C 1
ATOM 1574 O O . ALA A 1 198 ? 18.697 -11.103 -16.164 1.00 80.50 198 ALA A O 1
ATOM 1575 N N . ASP A 1 199 ? 20.331 -12.656 -16.220 1.00 70.75 199 ASP A N 1
ATOM 1576 C CA . ASP A 1 199 ? 20.843 -12.304 -17.542 1.00 70.75 199 ASP A CA 1
ATOM 1577 C C . ASP A 1 199 ? 20.026 -12.962 -18.675 1.00 70.75 199 ASP A C 1
ATOM 1579 O O . ASP A 1 199 ? 19.583 -14.105 -18.518 1.00 70.75 199 ASP A O 1
ATOM 1583 N N . PRO A 1 200 ? 19.904 -12.304 -19.849 1.00 70.19 200 PRO A N 1
ATOM 1584 C CA . PRO A 1 200 ? 20.323 -10.930 -20.134 1.00 70.19 200 PRO A CA 1
ATOM 1585 C C . PRO A 1 200 ? 19.243 -9.885 -19.818 1.00 70.19 200 PRO A C 1
ATOM 1587 O O . PRO A 1 200 ? 18.051 -10.131 -19.961 1.00 70.19 200 PRO A O 1
ATOM 1590 N N . LEU A 1 201 ? 19.676 -8.662 -19.495 1.00 79.81 201 LEU A N 1
ATOM 1591 C CA . LEU A 1 201 ? 18.800 -7.486 -19.432 1.00 79.81 201 LEU A CA 1
ATOM 1592 C C . LEU A 1 201 ? 18.132 -7.230 -20.795 1.00 79.81 201 LEU A C 1
ATOM 1594 O O . LEU A 1 201 ? 18.810 -6.878 -21.772 1.00 79.81 201 LEU A O 1
ATOM 1598 N N . GLU A 1 202 ? 16.810 -7.375 -20.857 1.00 83.44 202 GLU A N 1
ATOM 1599 C CA . GLU A 1 202 ? 16.077 -7.370 -22.125 1.00 83.44 202 GLU A CA 1
ATOM 1600 C C . GLU A 1 202 ? 15.641 -5.964 -22.544 1.00 83.44 202 GLU A C 1
ATOM 1602 O O . GLU A 1 202 ? 15.061 -5.197 -21.768 1.00 83.44 202 GLU A O 1
ATOM 1607 N N . ILE A 1 203 ? 15.886 -5.632 -23.813 1.00 87.62 203 ILE A N 1
ATOM 1608 C CA . ILE A 1 203 ? 15.396 -4.408 -24.449 1.00 87.62 203 ILE A CA 1
ATOM 1609 C C . ILE A 1 203 ? 14.283 -4.814 -25.401 1.00 87.62 203 ILE A C 1
ATOM 1611 O O . ILE A 1 203 ? 14.531 -5.350 -26.479 1.00 87.62 203 ILE A O 1
ATOM 1615 N N . ILE A 1 204 ? 13.045 -4.570 -24.987 1.00 87.56 204 ILE A N 1
ATOM 1616 C CA . ILE A 1 204 ? 11.866 -5.079 -25.680 1.00 87.56 204 ILE A CA 1
ATOM 1617 C C . ILE A 1 204 ? 11.221 -3.919 -26.437 1.00 87.56 204 ILE A C 1
ATOM 1619 O O . ILE A 1 204 ? 10.834 -2.915 -25.829 1.00 87.56 204 ILE A O 1
ATOM 1623 N N . PRO A 1 205 ? 11.092 -3.995 -27.767 1.00 84.19 205 PRO A N 1
ATOM 1624 C CA . PRO A 1 205 ? 10.416 -2.948 -28.501 1.00 84.19 205 PRO A CA 1
ATOM 1625 C C . PRO A 1 205 ? 8.900 -3.087 -28.335 1.00 84.19 205 PRO A C 1
ATOM 1627 O O . PRO A 1 205 ? 8.322 -4.111 -28.688 1.00 84.19 205 PRO A O 1
ATOM 1630 N N . GLY A 1 206 ? 8.240 -2.040 -27.850 1.00 83.81 206 GLY A N 1
ATOM 1631 C CA . GLY A 1 206 ? 6.798 -2.080 -27.619 1.00 83.81 206 GLY A CA 1
ATOM 1632 C C . GLY A 1 206 ? 6.319 -1.040 -26.619 1.00 83.81 206 GLY A C 1
ATOM 1633 O O . GLY A 1 206 ? 7.112 -0.293 -26.040 1.00 83.81 206 GLY A O 1
ATOM 1634 N N . GLY A 1 207 ? 5.000 -0.982 -26.434 1.00 82.88 207 GLY A N 1
ATOM 1635 C CA . GLY A 1 207 ? 4.378 -0.179 -25.387 1.00 82.88 207 GLY A CA 1
ATOM 1636 C C . GLY A 1 207 ? 4.767 -0.691 -24.003 1.00 82.88 207 GLY A C 1
ATOM 1637 O O . GLY A 1 207 ? 4.655 -1.883 -23.743 1.00 82.88 207 GLY A O 1
ATOM 1638 N N . VAL A 1 208 ? 5.162 0.205 -23.091 1.00 83.88 208 VAL A N 1
ATOM 1639 C CA . VAL A 1 208 ? 5.551 -0.164 -21.712 1.00 83.88 208 VAL A CA 1
ATOM 1640 C C . VAL A 1 208 ? 4.448 -0.971 -21.013 1.00 83.88 208 VAL A C 1
ATOM 1642 O O . VAL A 1 208 ? 4.752 -1.941 -20.331 1.00 83.88 208 VAL A O 1
ATOM 1645 N N . HIS A 1 209 ? 3.172 -0.631 -21.241 1.00 84.12 209 HIS A N 1
ATOM 1646 C CA . HIS A 1 209 ? 2.036 -1.390 -20.703 1.00 84.12 209 HIS A CA 1
ATOM 1647 C C . HIS A 1 209 ? 1.981 -2.834 -21.191 1.00 84.12 209 HIS A C 1
ATOM 1649 O O . HIS A 1 209 ? 1.812 -3.740 -20.383 1.00 84.12 209 HIS A O 1
ATOM 1655 N N . GLU A 1 210 ? 2.088 -3.041 -22.500 1.00 85.81 210 GLU A N 1
ATOM 1656 C CA . GLU A 1 210 ? 1.969 -4.369 -23.105 1.00 85.81 210 GLU A CA 1
ATOM 1657 C C . GLU A 1 210 ? 3.147 -5.244 -22.707 1.00 85.81 210 GLU A C 1
ATOM 1659 O O . GLU A 1 210 ? 2.954 -6.374 -22.268 1.00 85.81 210 GLU A O 1
ATOM 1664 N N . VAL A 1 211 ? 4.350 -4.676 -22.801 1.00 89.06 211 VAL A N 1
ATOM 1665 C CA . VAL A 1 211 ? 5.596 -5.352 -22.464 1.00 89.06 211 VAL A CA 1
ATOM 1666 C C . VAL A 1 211 ? 5.611 -5.748 -20.993 1.00 89.06 211 VAL A C 1
ATOM 1668 O O . VAL A 1 211 ? 5.866 -6.909 -20.694 1.00 89.06 211 VAL A O 1
ATOM 1671 N N . LEU A 1 212 ? 5.314 -4.827 -20.068 1.00 88.81 212 LEU A N 1
ATOM 1672 C CA . LEU A 1 212 ? 5.371 -5.184 -18.654 1.00 88.81 212 LEU A CA 1
ATOM 1673 C C . LEU A 1 212 ? 4.294 -6.198 -18.291 1.00 88.81 212 LEU A C 1
ATOM 1675 O O . LEU A 1 212 ? 4.619 -7.163 -17.623 1.00 88.81 212 LEU A O 1
ATOM 1679 N N . ARG A 1 213 ? 3.051 -6.026 -18.761 1.00 88.81 213 ARG A N 1
ATOM 1680 C CA . ARG A 1 213 ? 1.976 -6.989 -18.483 1.00 88.81 213 ARG A CA 1
ATOM 1681 C C . ARG A 1 213 ? 2.364 -8.391 -18.951 1.00 88.81 213 ARG A C 1
ATOM 1683 O O . ARG A 1 213 ? 2.315 -9.323 -18.163 1.00 88.81 213 ARG A O 1
ATOM 1690 N N . PHE A 1 214 ? 2.817 -8.514 -20.200 1.00 90.50 214 PHE A N 1
ATOM 1691 C CA . PHE A 1 214 ? 3.257 -9.794 -20.753 1.00 90.50 214 PHE A CA 1
ATOM 1692 C C . PHE A 1 214 ? 4.382 -10.420 -19.921 1.00 90.50 214 PHE A C 1
ATOM 1694 O O . PHE A 1 214 ? 4.336 -11.606 -19.621 1.00 90.50 214 PHE A O 1
ATOM 1701 N N . ARG A 1 215 ? 5.373 -9.620 -19.513 1.00 91.06 215 ARG A N 1
ATOM 1702 C CA . ARG A 1 215 ? 6.519 -10.104 -18.733 1.00 91.06 215 ARG A CA 1
ATOM 1703 C C . ARG A 1 215 ? 6.180 -10.424 -17.285 1.00 91.06 215 ARG A C 1
ATOM 1705 O O . ARG A 1 215 ? 6.772 -11.348 -16.741 1.00 91.06 215 ARG A O 1
ATOM 1712 N N . THR A 1 216 ? 5.257 -9.690 -16.671 1.00 91.88 216 THR A N 1
ATOM 1713 C CA . THR A 1 216 ? 4.731 -10.010 -15.342 1.00 91.88 216 THR A CA 1
ATOM 1714 C C . THR A 1 216 ? 4.089 -11.394 -15.370 1.00 91.88 216 THR A C 1
ATOM 1716 O O . THR A 1 216 ? 4.419 -12.221 -14.524 1.00 91.88 216 THR A O 1
ATOM 1719 N N . ASP A 1 217 ? 3.254 -11.665 -16.377 1.00 91.31 217 ASP A N 1
ATOM 1720 C CA . ASP A 1 217 ? 2.565 -12.949 -16.526 1.00 91.31 217 ASP A CA 1
ATOM 1721 C C . ASP A 1 217 ? 3.541 -14.087 -16.881 1.00 91.31 217 ASP A C 1
ATOM 1723 O O . ASP A 1 217 ? 3.519 -15.139 -16.247 1.00 91.31 217 ASP A O 1
ATOM 1727 N N . GLU A 1 218 ? 4.433 -13.873 -17.857 1.00 92.06 218 GLU A N 1
ATOM 1728 C CA . GLU A 1 218 ? 5.417 -14.867 -18.322 1.00 92.06 218 GLU A CA 1
ATOM 1729 C C . GLU A 1 218 ? 6.365 -15.318 -17.204 1.00 92.06 218 GLU A C 1
ATOM 1731 O O . GLU A 1 218 ? 6.644 -16.507 -17.061 1.00 92.06 218 GLU A O 1
ATOM 1736 N N . LEU A 1 219 ? 6.861 -14.369 -16.408 1.00 91.50 219 LEU A N 1
ATOM 1737 C CA . LEU A 1 219 ? 7.801 -14.650 -15.324 1.00 91.50 219 LEU A CA 1
ATOM 1738 C C . LEU A 1 219 ? 7.098 -15.086 -14.034 1.00 91.50 219 LEU A C 1
ATOM 1740 O O . LEU A 1 219 ? 7.776 -15.461 -13.078 1.00 91.50 219 LEU A O 1
ATOM 1744 N N . GLY A 1 220 ? 5.764 -14.999 -13.974 1.00 92.19 220 GLY A N 1
ATOM 1745 C CA . GLY A 1 220 ? 5.015 -15.147 -12.728 1.00 92.19 220 GLY A CA 1
ATOM 1746 C C . GLY A 1 220 ? 5.554 -14.202 -11.654 1.00 92.19 220 GLY A C 1
ATOM 1747 O O . GLY A 1 220 ? 5.900 -14.650 -10.560 1.00 92.19 220 GLY A O 1
ATOM 1748 N N . ALA A 1 221 ? 5.732 -12.926 -12.009 1.00 92.69 221 ALA A N 1
ATOM 1749 C CA . ALA A 1 221 ? 6.322 -11.940 -11.117 1.00 92.69 221 ALA A CA 1
ATOM 1750 C C . ALA A 1 221 ? 5.369 -11.633 -9.956 1.00 92.69 221 ALA A C 1
ATOM 1752 O O . ALA A 1 221 ? 4.222 -11.248 -10.175 1.00 92.69 221 ALA A O 1
ATOM 1753 N N . ASP A 1 222 ? 5.867 -11.774 -8.730 1.00 92.19 222 ASP A N 1
ATOM 1754 C CA . ASP A 1 222 ? 5.128 -11.491 -7.498 1.00 92.19 222 ASP A CA 1
ATOM 1755 C C . ASP A 1 222 ? 5.443 -10.098 -6.931 1.00 92.19 222 ASP A C 1
ATOM 1757 O O . ASP A 1 222 ? 4.705 -9.591 -6.089 1.00 92.19 222 ASP A O 1
ATOM 1761 N N . LEU A 1 223 ? 6.457 -9.415 -7.469 1.00 91.88 223 LEU A N 1
ATOM 1762 C CA . LEU A 1 223 ? 6.740 -8.007 -7.201 1.00 91.88 223 LEU A CA 1
ATOM 1763 C C . LEU A 1 223 ? 7.127 -7.276 -8.485 1.00 91.88 223 LEU A C 1
ATOM 1765 O O . LEU A 1 223 ? 8.011 -7.714 -9.224 1.00 91.88 223 LEU A O 1
ATOM 1769 N N . VAL A 1 224 ? 6.529 -6.108 -8.714 1.00 92.75 224 VAL A N 1
ATOM 1770 C CA . VAL A 1 224 ? 6.881 -5.227 -9.832 1.00 92.75 224 VAL A CA 1
ATOM 1771 C C . VAL A 1 224 ? 7.525 -3.936 -9.324 1.00 92.75 224 VAL A C 1
ATOM 1773 O O . VAL A 1 224 ? 6.924 -3.162 -8.581 1.00 92.75 224 VAL A O 1
ATOM 1776 N N . CYS A 1 225 ? 8.752 -3.666 -9.764 1.00 89.88 225 CYS A N 1
ATOM 1777 C CA . CYS A 1 225 ? 9.530 -2.488 -9.382 1.00 89.88 225 CYS A CA 1
ATOM 1778 C C . CYS A 1 225 ? 9.507 -1.428 -10.489 1.00 89.88 225 CYS A C 1
ATOM 1780 O O . CYS A 1 225 ? 9.729 -1.752 -11.656 1.00 89.88 225 CYS A O 1
ATOM 1782 N N . LEU A 1 226 ? 9.266 -0.154 -10.151 1.00 87.56 226 LEU A N 1
ATOM 1783 C CA . LEU A 1 226 ? 9.116 0.931 -11.137 1.00 87.56 226 LEU A CA 1
ATOM 1784 C C . LEU A 1 226 ? 9.610 2.279 -10.610 1.00 87.56 226 LEU A C 1
ATOM 1786 O O . LEU A 1 226 ? 9.538 2.570 -9.419 1.00 87.56 226 LEU A O 1
ATOM 1790 N N . GLY A 1 227 ? 10.012 3.168 -11.520 1.00 82.31 227 GLY A N 1
ATOM 1791 C CA . GLY A 1 227 ? 10.174 4.589 -11.207 1.00 82.31 227 GLY A CA 1
ATOM 1792 C C . GLY A 1 227 ? 8.832 5.331 -11.135 1.00 82.31 227 GLY A C 1
ATOM 1793 O O . GLY A 1 227 ? 7.910 5.058 -11.901 1.00 82.31 227 GLY A O 1
ATOM 1794 N N . VAL A 1 228 ? 8.735 6.328 -10.251 1.00 75.50 228 VAL A N 1
ATOM 1795 C CA . VAL A 1 228 ? 7.491 7.104 -10.046 1.00 75.50 228 VAL A CA 1
ATOM 1796 C C . VAL A 1 228 ? 7.221 8.147 -11.151 1.00 75.50 228 VAL A C 1
ATOM 1798 O O . VAL A 1 228 ? 6.083 8.550 -11.376 1.00 75.50 228 VAL A O 1
ATOM 1801 N N . HIS A 1 229 ? 8.233 8.598 -11.896 1.00 72.62 229 HIS A N 1
ATOM 1802 C CA . HIS A 1 229 ? 8.113 9.791 -12.750 1.00 72.62 229 HIS A CA 1
ATOM 1803 C C . HIS A 1 229 ? 8.126 9.483 -14.245 1.00 72.62 229 HIS A C 1
ATOM 1805 O O . HIS A 1 229 ? 8.977 8.735 -14.722 1.00 72.62 229 HIS A O 1
ATOM 1811 N N . SER A 1 230 ? 7.267 10.167 -15.010 1.00 64.31 230 SER A N 1
ATOM 1812 C CA . SER A 1 230 ? 7.388 10.227 -16.472 1.00 64.31 230 SER A CA 1
ATOM 1813 C C . SER A 1 230 ? 8.160 11.468 -16.919 1.00 64.31 230 SER A C 1
ATOM 1815 O O . SER A 1 230 ? 7.796 12.595 -16.578 1.00 64.31 230 SER A O 1
ATOM 1817 N N . GLY A 1 231 ? 9.170 11.285 -17.769 1.00 59.94 231 GLY A N 1
ATOM 1818 C CA . GLY A 1 231 ? 9.825 12.394 -18.464 1.00 59.94 231 GLY A CA 1
ATOM 1819 C C . GLY A 1 231 ? 10.621 13.325 -17.544 1.00 59.94 231 GLY A C 1
ATOM 1820 O O . GLY A 1 231 ? 11.193 12.903 -16.542 1.00 59.94 231 GLY A O 1
ATOM 1821 N N . ARG A 1 232 ? 10.728 14.612 -17.904 1.00 57.91 232 ARG A N 1
ATOM 1822 C CA . ARG A 1 232 ? 11.674 15.548 -17.265 1.00 57.91 232 ARG A CA 1
ATOM 1823 C C . ARG A 1 232 ? 11.200 16.134 -15.927 1.00 57.91 232 ARG A C 1
ATOM 1825 O O . ARG A 1 232 ? 12.060 16.560 -15.164 1.00 57.91 232 ARG A O 1
ATOM 1832 N N . ASN A 1 233 ? 9.908 16.113 -15.591 1.00 66.00 233 ASN A N 1
ATOM 1833 C CA . ASN A 1 233 ? 9.397 16.750 -14.369 1.00 66.00 233 ASN A CA 1
ATOM 1834 C C . ASN A 1 233 ? 9.293 15.759 -13.185 1.00 66.00 233 ASN A C 1
ATOM 1836 O O . ASN A 1 233 ? 8.443 14.871 -13.223 1.00 66.00 233 ASN A O 1
ATOM 1840 N N . PRO A 1 234 ? 10.093 15.920 -12.111 1.00 62.91 234 PRO A N 1
ATOM 1841 C CA . PRO A 1 234 ? 10.060 15.056 -10.928 1.00 62.91 234 PRO A CA 1
ATOM 1842 C C . PRO A 1 234 ? 8.882 15.349 -9.976 1.00 62.91 234 PRO A C 1
ATOM 1844 O O . PRO A 1 234 ? 8.903 14.915 -8.834 1.00 62.91 234 PRO A O 1
ATOM 1847 N N . LYS A 1 235 ? 7.890 16.147 -10.388 1.00 67.69 235 LYS A N 1
ATOM 1848 C CA . LYS A 1 235 ? 6.654 16.394 -9.623 1.00 67.69 235 LYS A CA 1
ATOM 1849 C C . LYS A 1 235 ? 5.416 15.756 -10.258 1.00 67.69 235 LYS A C 1
ATOM 1851 O O . LYS A 1 235 ? 4.321 15.902 -9.731 1.00 67.69 235 LYS A O 1
ATOM 1856 N N . ILE A 1 236 ? 5.568 15.100 -11.410 1.00 75.06 236 ILE A N 1
ATOM 1857 C CA . ILE A 1 236 ? 4.453 14.498 -12.145 1.00 75.06 236 ILE A CA 1
ATOM 1858 C C . ILE A 1 236 ? 4.576 12.980 -12.072 1.00 75.06 236 ILE A C 1
ATOM 1860 O O . ILE A 1 236 ? 5.535 12.403 -12.593 1.00 75.06 236 ILE A O 1
ATOM 1864 N N . LEU A 1 237 ? 3.571 12.347 -11.463 1.00 79.44 237 LEU A N 1
ATOM 1865 C CA . LEU A 1 237 ? 3.416 10.898 -11.469 1.00 79.44 237 LEU A CA 1
ATOM 1866 C C . LEU A 1 237 ? 3.258 10.416 -12.909 1.00 79.44 237 LEU A C 1
ATOM 1868 O O . LEU A 1 237 ? 2.369 10.885 -13.635 1.00 79.44 237 LEU A O 1
ATOM 1872 N N . GLY A 1 238 ? 4.112 9.476 -13.307 1.00 80.12 238 GLY A N 1
ATOM 1873 C CA . GLY A 1 238 ? 4.051 8.894 -14.635 1.00 80.12 238 GLY A CA 1
ATOM 1874 C C . GLY A 1 238 ? 2.702 8.242 -14.888 1.00 80.12 238 GLY A C 1
ATOM 1875 O O . GLY A 1 238 ? 2.186 7.547 -14.018 1.00 80.12 238 GLY A O 1
ATOM 1876 N N . LYS A 1 239 ? 2.130 8.465 -16.080 1.00 79.44 239 LYS A N 1
ATOM 1877 C CA . LYS A 1 239 ? 0.842 7.864 -16.465 1.00 79.44 239 LYS A CA 1
ATOM 1878 C C . LYS A 1 239 ? 0.857 6.350 -16.238 1.00 79.44 239 LYS A C 1
ATOM 1880 O O . LYS A 1 239 ? -0.055 5.813 -15.635 1.00 79.44 239 LYS A O 1
ATOM 1885 N N . TYR A 1 240 ? 1.955 5.710 -16.631 1.00 80.50 240 TYR A N 1
ATOM 1886 C CA . TYR A 1 240 ? 2.151 4.279 -16.459 1.00 80.50 240 TYR A CA 1
ATOM 1887 C C . TYR A 1 240 ? 2.079 3.824 -14.996 1.00 80.50 240 TYR A C 1
ATOM 1889 O O . TYR A 1 240 ? 1.278 2.965 -14.641 1.00 80.50 240 TYR A O 1
ATOM 1897 N N . THR A 1 241 ? 2.898 4.441 -14.143 1.00 85.12 241 THR A N 1
ATOM 1898 C CA . THR A 1 241 ? 2.936 4.149 -12.710 1.00 85.12 241 THR A CA 1
ATOM 1899 C C . THR A 1 241 ? 1.572 4.385 -12.074 1.00 85.12 241 THR A C 1
ATOM 1901 O O . THR A 1 241 ? 1.121 3.570 -11.284 1.00 85.12 241 THR A O 1
ATOM 1904 N N . ARG A 1 242 ? 0.884 5.460 -12.468 1.00 85.50 242 ARG A N 1
ATOM 1905 C CA . ARG A 1 242 ? -0.461 5.790 -11.992 1.00 85.50 242 ARG A CA 1
ATOM 1906 C C . ARG A 1 242 ? -1.484 4.710 -12.324 1.00 85.50 242 ARG A C 1
ATOM 1908 O O . ARG A 1 242 ? -2.234 4.303 -11.446 1.00 85.50 242 ARG A O 1
ATOM 1915 N N . ASP A 1 243 ? -1.499 4.249 -13.569 1.00 84.06 243 ASP A N 1
ATOM 1916 C CA . ASP A 1 243 ? -2.448 3.232 -14.022 1.00 84.06 243 ASP A CA 1
ATOM 1917 C C . ASP A 1 243 ? -2.227 1.909 -13.265 1.00 84.06 243 ASP A C 1
ATOM 1919 O O . ASP A 1 243 ? -3.189 1.292 -12.814 1.00 84.06 243 ASP A O 1
ATOM 1923 N N . LEU A 1 244 ? -0.967 1.520 -13.029 1.00 85.06 244 LEU A N 1
ATOM 1924 C CA . LEU A 1 244 ? -0.647 0.345 -12.214 1.00 85.06 244 LEU A CA 1
ATOM 1925 C C . LEU A 1 244 ? -0.992 0.518 -10.736 1.00 85.06 244 LEU A C 1
ATOM 1927 O O . LEU A 1 244 ? -1.465 -0.423 -10.122 1.00 85.06 244 LEU A O 1
ATOM 1931 N N . MET A 1 245 ? -0.788 1.700 -10.152 1.00 84.94 245 MET A N 1
ATOM 1932 C CA . MET A 1 245 ? -1.176 1.957 -8.759 1.00 84.94 245 MET A CA 1
ATOM 1933 C C . MET A 1 245 ? -2.683 1.805 -8.532 1.00 84.94 245 MET A C 1
ATOM 1935 O O . MET A 1 245 ? -3.099 1.477 -7.424 1.00 84.94 245 MET A O 1
ATOM 1939 N N . ARG A 1 246 ? -3.492 2.069 -9.563 1.00 83.00 246 ARG A N 1
ATOM 1940 C CA . ARG A 1 246 ? -4.956 1.954 -9.508 1.00 83.00 246 ARG A CA 1
ATOM 1941 C C . ARG A 1 246 ? -5.437 0.521 -9.675 1.00 83.00 246 ARG A C 1
ATOM 1943 O O . ARG A 1 246 ? -6.373 0.132 -8.992 1.00 83.00 246 ARG A O 1
ATOM 1950 N N . ALA A 1 247 ? -4.784 -0.249 -10.541 1.00 81.94 247 ALA A N 1
ATOM 1951 C CA . ALA A 1 247 ? -5.073 -1.664 -10.745 1.00 81.94 247 ALA A CA 1
ATOM 1952 C C . ALA A 1 247 ? -3.767 -2.481 -10.737 1.00 81.94 247 ALA A C 1
ATOM 1954 O O . ALA A 1 247 ? -3.269 -2.849 -11.809 1.00 81.94 247 ALA A O 1
ATOM 1955 N N . PRO A 1 248 ? -3.178 -2.733 -9.551 1.00 85.88 248 PRO A N 1
ATOM 1956 C CA . PRO A 1 248 ? -1.922 -3.465 -9.451 1.00 85.88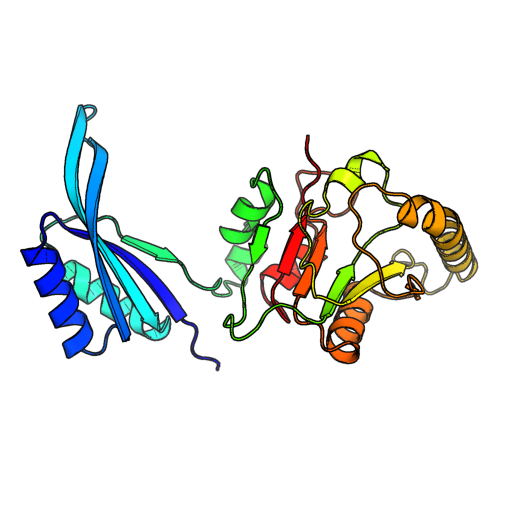 248 PRO A CA 1
ATOM 1957 C C . PRO A 1 248 ? -2.113 -4.917 -9.911 1.00 85.88 248 PRO A C 1
ATOM 1959 O O . PRO A 1 248 ? -2.997 -5.594 -9.394 1.00 85.88 248 PRO A O 1
ATOM 1962 N N . PRO A 1 249 ? -1.308 -5.433 -10.858 1.00 84.50 249 PRO A N 1
ATOM 1963 C CA . PRO A 1 249 ? -1.360 -6.850 -11.228 1.00 84.50 249 PRO A CA 1
ATOM 1964 C C . PRO A 1 249 ? -0.769 -7.751 -10.130 1.00 84.50 249 PRO A C 1
ATOM 1966 O O . PRO A 1 249 ? -1.146 -8.910 -10.006 1.00 84.50 249 PRO A O 1
ATOM 1969 N N . THR A 1 250 ? 0.161 -7.202 -9.350 1.00 89.75 250 THR A N 1
ATOM 1970 C CA . THR A 1 250 ? 0.800 -7.784 -8.167 1.00 89.75 250 THR A CA 1
ATOM 1971 C C . THR A 1 250 ? 1.288 -6.632 -7.279 1.00 89.75 250 THR A C 1
ATOM 1973 O O . THR A 1 250 ? 1.044 -5.462 -7.600 1.00 89.75 250 THR A O 1
ATOM 1976 N N . ASP A 1 251 ? 1.992 -6.930 -6.192 1.00 89.62 251 ASP A N 1
ATOM 1977 C CA . ASP A 1 251 ? 2.624 -5.929 -5.335 1.00 89.62 251 ASP A CA 1
ATOM 1978 C C . ASP A 1 251 ? 3.562 -5.011 -6.134 1.00 89.62 251 ASP A C 1
ATOM 1980 O O . ASP A 1 251 ? 4.261 -5.435 -7.060 1.00 89.62 251 ASP A O 1
ATOM 1984 N N . LEU A 1 252 ? 3.589 -3.724 -5.777 1.00 90.50 252 LEU A N 1
ATOM 1985 C CA . LEU A 1 252 ? 4.377 -2.714 -6.488 1.00 90.50 252 LEU A CA 1
ATOM 1986 C C . LEU A 1 252 ? 5.404 -2.070 -5.565 1.00 90.50 252 LEU A C 1
ATOM 1988 O O . LEU A 1 252 ? 5.041 -1.502 -4.540 1.00 90.50 252 LEU A O 1
ATOM 1992 N N . LEU A 1 253 ? 6.672 -2.050 -5.970 1.00 88.44 253 LEU A N 1
ATOM 1993 C CA . LEU A 1 253 ? 7.725 -1.293 -5.295 1.00 88.44 253 LEU A CA 1
ATOM 1994 C C . LEU A 1 253 ? 8.117 -0.070 -6.132 1.00 88.44 253 LEU A C 1
ATOM 1996 O O . LEU A 1 253 ? 8.729 -0.167 -7.198 1.00 88.44 253 LEU A O 1
ATOM 2000 N N . LEU A 1 254 ? 7.754 1.111 -5.642 1.00 86.00 254 LEU A N 1
ATOM 2001 C CA . LEU A 1 254 ? 7.849 2.360 -6.385 1.00 86.00 254 LEU A CA 1
ATOM 2002 C C . LEU A 1 254 ? 9.018 3.212 -5.893 1.00 86.00 254 LEU A C 1
ATOM 2004 O O . LEU A 1 254 ? 9.045 3.680 -4.756 1.00 86.00 254 LEU A O 1
ATOM 2008 N N . GLY A 1 255 ? 9.991 3.420 -6.775 1.00 76.88 255 GLY A N 1
ATOM 2009 C CA . GLY A 1 255 ? 11.235 4.122 -6.497 1.00 76.88 255 GLY A CA 1
ATOM 2010 C C . GLY A 1 255 ? 11.202 5.619 -6.828 1.00 76.88 255 GLY A C 1
ATOM 2011 O O . GLY A 1 255 ? 10.864 6.022 -7.951 1.00 76.88 255 GLY A O 1
ATOM 2012 N N . ARG A 1 256 ? 11.630 6.463 -5.877 1.00 69.44 256 ARG A N 1
ATOM 2013 C CA . ARG A 1 256 ? 11.740 7.923 -6.039 1.00 69.44 256 ARG A CA 1
ATOM 2014 C C . ARG A 1 256 ? 13.199 8.392 -6.021 1.00 69.44 256 ARG A C 1
ATOM 2016 O O . ARG A 1 256 ? 13.913 8.070 -5.075 1.00 69.44 256 ARG A O 1
ATOM 2023 N N . PRO A 1 257 ? 13.651 9.201 -7.004 1.00 58.56 257 PRO A N 1
ATOM 2024 C CA . PRO A 1 257 ? 14.994 9.774 -6.973 1.00 58.56 257 PRO A CA 1
ATOM 2025 C C . PRO A 1 257 ? 15.141 10.698 -5.763 1.00 58.56 257 PRO A C 1
ATOM 2027 O O . PRO A 1 257 ? 14.348 11.625 -5.593 1.00 58.56 257 PRO A O 1
ATOM 2030 N N . GLN A 1 258 ? 16.148 10.434 -4.929 1.00 54.66 258 GLN A N 1
ATOM 2031 C CA . GLN A 1 258 ? 16.503 11.318 -3.820 1.00 54.66 258 GLN A CA 1
ATOM 2032 C C . GLN A 1 258 ? 16.916 12.691 -4.373 1.00 54.66 258 GLN A C 1
ATOM 2034 O O . GLN A 1 258 ? 17.632 12.753 -5.378 1.00 54.66 258 GLN A O 1
ATOM 2039 N N . ARG A 1 259 ? 16.395 13.760 -3.755 1.00 51.34 259 ARG A N 1
ATOM 2040 C CA . ARG A 1 259 ? 16.764 15.149 -4.070 1.00 51.34 259 ARG A CA 1
ATOM 2041 C C . ARG A 1 259 ? 18.245 15.397 -3.811 1.00 51.34 259 ARG A C 1
ATOM 2043 O O . ARG A 1 259 ? 18.779 14.790 -2.858 1.00 51.34 259 ARG A O 1
#

pLDDT: mean 81.39, std 11.91, range [34.66, 98.12]

Foldseek 3Di:
DPFWKKKKKWKAQDPVLQVVLQVVCVVVVLFDDKDKDWDWDWDADPNDTDIGIIIIIITIGTPVSVVVSVVSCCVSGPDVDIDIDMGTADDDDPPVVVVDPDPVLVCCLVPLWKDKDAPDDCPDQWAEEEEEDQLPDDLLFLLQFHLDDSQNYAYEYEYEQEDPDVCVPPPPSSVVSLVVRVVSLVVVVVRPRDHPHDPDHYYHYDDPVVVVVVVCVVRVGQEYEYEQDDDDDSNDGDPVNSVCSNPPPHMYTYTHRRD

Radius of gyration: 23.05 Å; chains: 1; bounding box: 52×43×69 Å